Protein AF-A0A8T1DFH5-F1 (afdb_monomer)

pLDDT: mean 83.55, std 10.37, range [46.81, 95.38]

Foldseek 3Di:
DDQFLDLDDDAQWDWDFACDDDPVHGGRDIAIDHDDDALVVVVCCCVVPRVVSCVVRPPDPDDDDDDDAPPPSVVPDPDDDPHDDPCLDLCVVFVVVQLVVQLVVFDDPGPVSSVVSSVVSSVPDGSLSSLVSVVQNLQQLLQCLLVLNDNDGDRDDPPQVVCVVVVNRDSDDDRDPNSVVSND

Radius of gyration: 20.16 Å; Cα contacts (8 Å, |Δi|>4): 165; chains: 1; bounding box: 58×37×51 Å

Structure (mmCIF, N/CA/C/O backbone):
data_AF-A0A8T1DFH5-F1
#
_entry.id   AF-A0A8T1DFH5-F1
#
loop_
_atom_site.group_PDB
_atom_site.id
_atom_site.type_symbol
_atom_site.label_atom_id
_atom_site.label_alt_id
_atom_site.label_comp_id
_atom_site.label_asym_id
_atom_site.label_entity_id
_atom_site.label_seq_id
_atom_site.pdbx_PDB_ins_code
_atom_site.Cartn_x
_atom_site.Cartn_y
_atom_site.Cartn_z
_atom_site.occupancy
_atom_site.B_iso_or_equiv
_atom_site.auth_seq_id
_atom_site.auth_comp_id
_atom_site.auth_asym_id
_atom_site.auth_atom_id
_atom_site.pdbx_PDB_model_num
ATOM 1 N N . MET A 1 1 ? -0.252 -22.080 -5.347 1.00 51.19 1 MET A N 1
ATOM 2 C CA . MET A 1 1 ? -0.961 -20.783 -5.298 1.00 51.19 1 MET A CA 1
ATOM 3 C C . MET A 1 1 ? -0.120 -19.755 -6.033 1.00 51.19 1 MET A C 1
ATOM 5 O O . MET A 1 1 ? 1.082 -19.715 -5.805 1.00 51.19 1 MET A O 1
ATOM 9 N N . THR A 1 2 ? -0.723 -18.978 -6.930 1.00 75.62 2 THR A N 1
ATOM 10 C CA . THR A 1 2 ? -0.047 -17.861 -7.607 1.00 75.62 2 THR A CA 1
ATOM 11 C C . THR A 1 2 ? -0.226 -16.620 -6.740 1.00 75.62 2 THR A C 1
ATOM 13 O O . THR A 1 2 ? -1.354 -16.312 -6.371 1.00 75.62 2 THR A O 1
ATOM 16 N N . PHE A 1 3 ? 0.865 -15.945 -6.378 1.00 83.56 3 PHE A N 1
ATOM 17 C CA . PHE A 1 3 ? 0.807 -14.688 -5.628 1.00 83.56 3 PHE A CA 1
ATOM 18 C C . PHE A 1 3 ? 0.115 -13.609 -6.472 1.00 83.56 3 PHE A C 1
ATOM 20 O O . PHE A 1 3 ? 0.521 -13.360 -7.607 1.00 83.56 3 PHE A O 1
ATOM 27 N N . ASP A 1 4 ? -0.921 -12.981 -5.923 1.00 84.06 4 ASP A N 1
ATOM 28 C CA . ASP A 1 4 ? -1.771 -11.988 -6.594 1.00 84.06 4 ASP A CA 1
ATOM 29 C C . ASP A 1 4 ? -1.226 -10.552 -6.482 1.00 84.06 4 ASP A C 1
ATOM 31 O O . ASP A 1 4 ? -1.833 -9.601 -6.972 1.00 84.06 4 ASP A O 1
ATOM 35 N N . GLY A 1 5 ? -0.062 -10.377 -5.851 1.00 85.19 5 GLY A N 1
ATOM 36 C CA . GLY A 1 5 ? 0.538 -9.066 -5.629 1.00 85.19 5 GLY A CA 1
ATOM 37 C C . GLY A 1 5 ? 0.027 -8.346 -4.380 1.00 85.19 5 GLY A C 1
ATOM 38 O O . GLY A 1 5 ? 0.459 -7.219 -4.138 1.00 85.19 5 GLY A O 1
ATOM 39 N N . LYS A 1 6 ? -0.854 -8.963 -3.583 1.00 88.12 6 LYS A N 1
ATOM 40 C CA . LYS A 1 6 ? -1.435 -8.377 -2.372 1.00 88.12 6 LYS A CA 1
ATOM 41 C C . LYS A 1 6 ? -0.878 -9.072 -1.128 1.00 88.12 6 LYS A C 1
ATOM 43 O O . LYS A 1 6 ? -0.869 -10.291 -1.016 1.00 88.12 6 LYS A O 1
ATOM 48 N N . VAL A 1 7 ? -0.383 -8.283 -0.172 1.00 90.50 7 VAL A N 1
ATOM 49 C CA . VAL A 1 7 ? 0.143 -8.806 1.107 1.00 90.50 7 VAL A CA 1
ATOM 50 C C . VAL A 1 7 ? -0.916 -8.735 2.205 1.00 90.50 7 VAL A C 1
ATOM 52 O O . VAL A 1 7 ? -1.102 -9.687 2.963 1.00 90.50 7 VAL A O 1
ATOM 55 N N . GLY A 1 8 ? -1.606 -7.601 2.287 1.00 91.81 8 GLY A N 1
ATOM 56 C CA . GLY A 1 8 ? -2.684 -7.358 3.233 1.00 91.81 8 GLY A CA 1
ATOM 57 C C . GLY A 1 8 ? -3.032 -5.877 3.331 1.00 91.81 8 GLY A C 1
ATOM 58 O O . GLY A 1 8 ? -2.321 -5.023 2.797 1.00 91.81 8 GLY A O 1
ATOM 59 N N . LEU A 1 9 ? -4.130 -5.605 4.028 1.00 92.88 9 LEU A N 1
ATOM 60 C CA . LEU A 1 9 ? -4.654 -4.278 4.322 1.00 92.88 9 LEU A CA 1
ATOM 61 C C . LEU A 1 9 ? -4.983 -4.225 5.817 1.00 92.88 9 LEU A C 1
ATOM 63 O O . LEU A 1 9 ? -5.663 -5.110 6.335 1.00 92.88 9 LEU A O 1
ATOM 67 N N . TRP A 1 10 ? -4.491 -3.199 6.512 1.00 94.62 10 TRP A N 1
ATOM 68 C CA . TRP A 1 10 ? -4.707 -3.034 7.950 1.00 94.62 10 TRP A CA 1
ATOM 69 C C . TRP A 1 10 ? -5.105 -1.601 8.271 1.00 94.62 10 TRP A C 1
ATOM 71 O O . TRP A 1 10 ? -4.397 -0.656 7.926 1.00 94.62 10 TRP A O 1
ATOM 81 N N . HIS A 1 11 ? -6.240 -1.457 8.947 1.00 93.75 11 HIS A N 1
ATOM 82 C CA . HIS A 1 11 ? -6.819 -0.167 9.300 1.00 93.75 11 HIS A CA 1
ATOM 83 C C . HIS A 1 11 ? -6.160 0.401 10.554 1.00 93.75 11 HIS A C 1
ATOM 85 O O . HIS A 1 11 ? -5.934 -0.307 11.535 1.00 93.75 11 HIS A O 1
ATOM 91 N N . VAL A 1 12 ? -5.891 1.702 10.531 1.00 94.00 12 VAL A N 1
ATOM 92 C CA . VAL A 1 12 ? -5.279 2.435 11.643 1.00 94.00 12 VAL A CA 1
ATOM 93 C C . VAL A 1 12 ? -6.394 3.083 12.459 1.00 94.00 12 VAL A C 1
ATOM 95 O O . VAL A 1 12 ? -6.629 4.289 12.398 1.00 94.00 12 VAL A O 1
ATOM 98 N N . VAL A 1 13 ? -7.146 2.242 13.164 1.00 94.38 13 VAL A N 1
A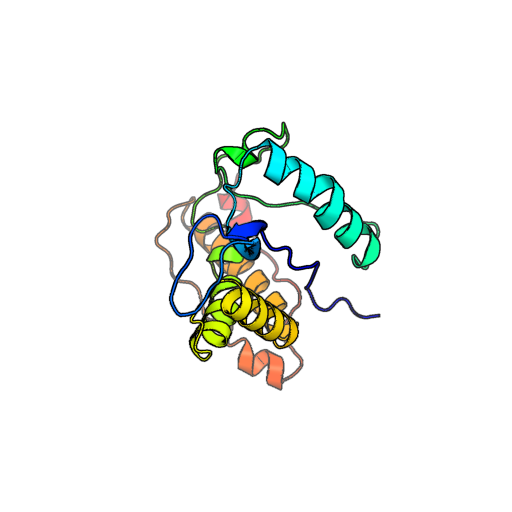TOM 99 C CA . VAL A 1 13 ? -8.347 2.640 13.903 1.00 94.38 13 VAL A CA 1
ATOM 100 C C . VAL A 1 13 ? -8.426 1.941 15.252 1.00 94.38 13 VAL A C 1
ATOM 102 O O . VAL A 1 13 ? -7.776 0.921 15.480 1.00 94.38 13 VAL A O 1
ATOM 105 N N . GLU A 1 14 ? -9.265 2.468 16.134 1.00 93.44 14 GLU A N 1
ATOM 106 C CA . GLU A 1 14 ? -9.658 1.799 17.370 1.00 93.44 14 GLU A CA 1
ATOM 107 C C . GLU A 1 14 ? -11.149 1.985 17.647 1.00 93.44 14 GLU A C 1
ATOM 109 O O . GLU A 1 14 ? -11.780 2.927 17.160 1.00 93.44 14 GLU A O 1
ATOM 114 N N . THR A 1 15 ? -11.710 1.094 18.461 1.00 93.00 15 THR A N 1
ATOM 115 C CA . THR A 1 15 ? -13.089 1.210 18.930 1.00 93.00 15 THR A CA 1
ATOM 116 C C . THR A 1 15 ? -13.127 1.961 20.262 1.00 93.00 15 THR A C 1
ATOM 118 O O . THR A 1 15 ? -12.556 1.506 21.251 1.00 93.00 15 THR A O 1
ATOM 121 N N . ARG A 1 16 ? -13.840 3.089 20.318 1.00 90.69 16 ARG A N 1
ATOM 122 C CA . ARG A 1 16 ? -14.154 3.833 21.550 1.00 90.69 16 ARG A CA 1
ATOM 123 C C . ARG A 1 16 ? -15.653 3.873 21.802 1.00 90.69 16 ARG A C 1
ATOM 125 O O . ARG A 1 16 ? -16.440 3.755 20.875 1.00 90.69 16 ARG A O 1
ATOM 132 N N . LEU A 1 17 ? -16.072 4.082 23.046 1.00 91.50 17 LEU A N 1
ATOM 133 C CA . LEU A 1 17 ? -17.486 4.294 23.365 1.00 91.50 17 LEU A CA 1
ATOM 134 C C . LEU A 1 17 ? -17.856 5.772 23.204 1.00 91.50 17 LEU A C 1
ATOM 136 O O . LEU A 1 17 ? -17.104 6.660 23.607 1.00 91.50 17 LEU A O 1
ATOM 140 N N . ALA A 1 18 ? -19.028 6.042 22.633 1.00 86.69 18 ALA A N 1
ATOM 141 C CA . ALA A 1 18 ? -19.549 7.395 22.487 1.00 86.69 18 ALA A CA 1
ATOM 142 C C . ALA A 1 18 ? -19.700 8.070 23.858 1.00 86.69 18 ALA A C 1
ATOM 144 O O . ALA A 1 18 ? -20.383 7.549 24.739 1.00 86.69 18 ALA A O 1
ATOM 145 N N . ILE A 1 19 ? -19.082 9.240 24.029 1.00 84.38 19 ILE A N 1
ATOM 146 C CA . ILE A 1 19 ? -19.073 9.970 25.308 1.00 84.38 19 ILE A CA 1
ATOM 147 C C . ILE A 1 19 ? -20.377 10.755 25.509 1.00 84.38 19 ILE A C 1
ATOM 149 O O . ILE A 1 19 ? -20.890 10.842 26.627 1.00 84.38 19 ILE A O 1
ATOM 153 N N . CYS A 1 20 ? -20.938 11.283 24.421 1.00 82.69 20 CYS A N 1
ATOM 154 C CA . CYS A 1 20 ? -22.131 12.125 24.425 1.00 82.69 20 CYS A CA 1
ATOM 155 C C . CYS A 1 20 ? -23.289 11.451 23.686 1.00 82.69 20 CYS A C 1
ATOM 157 O O . CYS A 1 20 ? -23.081 10.702 22.729 1.00 82.69 20 CYS A O 1
ATOM 159 N N . ASN A 1 21 ? -24.514 11.772 24.102 1.00 80.00 21 ASN A N 1
ATOM 160 C CA . ASN A 1 21 ? -25.713 11.427 23.349 1.00 80.00 21 ASN A CA 1
ATOM 161 C C . ASN A 1 21 ? -25.813 12.302 22.092 1.00 80.00 21 ASN A C 1
ATOM 163 O O . ASN A 1 21 ? -25.597 13.511 22.139 1.00 80.00 21 ASN A O 1
ATOM 167 N N . SER A 1 22 ? -26.216 11.702 20.981 1.00 83.38 22 SER A N 1
ATOM 168 C CA . SER A 1 22 ? -26.664 12.400 19.778 1.00 83.38 22 SER A CA 1
ATOM 169 C C . SER A 1 22 ? -27.902 11.705 19.215 1.00 83.38 22 SER A C 1
ATOM 171 O O . SER A 1 22 ? -28.153 10.541 19.529 1.00 83.38 22 SER A O 1
ATOM 173 N N . LYS A 1 23 ? -28.642 12.379 18.324 1.00 80.75 23 LYS A N 1
ATOM 174 C CA . LYS A 1 23 ? -29.859 11.824 17.695 1.00 80.75 23 LYS A CA 1
ATOM 175 C C . LYS A 1 23 ? -29.662 10.440 17.064 1.00 80.75 23 LYS A C 1
ATOM 177 O O . LYS A 1 23 ? -30.611 9.673 17.000 1.00 80.75 23 LYS A O 1
ATOM 182 N N . LYS A 1 24 ? -28.456 10.133 16.576 1.00 77.81 24 LYS A N 1
ATOM 183 C CA . LYS A 1 24 ? -28.133 8.864 15.899 1.00 77.81 24 LYS A CA 1
ATOM 184 C C . LYS A 1 24 ? -27.244 7.940 16.730 1.00 77.81 24 LYS A C 1
ATOM 186 O O . LYS A 1 24 ? -26.902 6.857 16.271 1.00 77.81 24 LYS A O 1
ATOM 191 N N . ARG A 1 25 ? -26.817 8.380 17.916 1.00 80.56 25 ARG A N 1
ATOM 192 C CA . ARG A 1 25 ? -25.816 7.672 18.710 1.00 80.56 25 ARG A CA 1
ATOM 193 C C . ARG A 1 25 ? -26.018 7.926 20.199 1.00 80.56 25 ARG A C 1
ATOM 195 O O . ARG A 1 25 ? -25.590 8.975 20.685 1.00 80.56 25 ARG A O 1
ATOM 202 N N . PRO A 1 26 ? -26.641 6.986 20.920 1.00 86.81 26 PRO A N 1
ATOM 203 C CA . PRO A 1 26 ? -26.649 6.999 22.374 1.00 86.81 26 PRO A CA 1
ATOM 204 C C . PRO A 1 26 ? -25.226 6.948 22.946 1.00 86.81 26 PRO A C 1
ATOM 206 O O . PRO A 1 26 ? -24.315 6.355 22.355 1.00 86.81 26 PRO A O 1
ATOM 209 N N . LYS A 1 27 ? -25.037 7.536 24.124 1.00 88.75 27 LYS A N 1
ATOM 210 C CA . LYS A 1 27 ? -23.827 7.392 24.933 1.00 88.75 27 LYS A CA 1
ATOM 211 C C . LYS A 1 27 ? -23.575 5.906 25.191 1.00 88.75 27 LYS A C 1
ATOM 213 O O . LYS A 1 27 ? -24.507 5.149 25.436 1.00 88.75 27 LYS A O 1
ATOM 218 N N . GLY A 1 28 ? -22.316 5.489 25.113 1.00 88.19 28 GLY A N 1
ATOM 219 C CA . GLY A 1 28 ? -21.932 4.082 25.234 1.00 88.19 28 GLY A CA 1
ATOM 220 C C . GLY A 1 28 ? -21.964 3.295 23.921 1.00 88.19 28 GLY A C 1
ATOM 221 O O . GLY A 1 28 ? -21.517 2.157 23.907 1.00 88.19 28 GLY A O 1
ATOM 222 N N . THR A 1 29 ? -22.423 3.872 22.805 1.00 89.88 29 THR A N 1
ATOM 223 C CA . THR A 1 29 ? -22.371 3.178 21.504 1.00 89.88 29 THR A CA 1
ATOM 224 C C . THR A 1 29 ? -20.917 3.017 21.035 1.00 89.88 29 THR A C 1
ATOM 226 O O . THR A 1 29 ? -20.209 4.028 21.009 1.00 89.88 29 THR A O 1
ATOM 229 N N . PRO A 1 30 ? -20.465 1.821 20.608 1.00 90.50 30 PRO A N 1
ATOM 230 C CA . PRO A 1 30 ? -19.145 1.630 20.008 1.00 90.50 30 PRO A CA 1
ATOM 231 C C . PRO A 1 30 ? -18.928 2.504 18.763 1.00 90.50 30 PRO A C 1
ATOM 233 O O . PRO A 1 30 ? -19.838 2.734 17.962 1.00 90.50 30 PRO A O 1
ATOM 236 N N . VAL A 1 31 ? -17.721 3.043 18.628 1.00 89.38 31 VAL A N 1
ATOM 237 C CA . VAL A 1 31 ? -17.301 3.976 17.582 1.00 89.38 31 VAL A CA 1
ATOM 238 C C . VAL A 1 31 ? -15.939 3.592 17.069 1.00 89.38 31 VAL A C 1
ATOM 240 O O . VAL A 1 31 ? -14.978 3.628 17.829 1.00 89.38 31 VAL A O 1
ATOM 243 N N . THR A 1 32 ? -15.832 3.343 15.774 1.00 93.31 32 THR A N 1
ATOM 244 C CA . THR A 1 32 ? -14.533 3.284 15.116 1.00 93.31 32 THR A CA 1
ATOM 245 C C . THR A 1 32 ? -14.024 4.699 14.883 1.00 93.31 32 THR A C 1
ATOM 247 O O . THR A 1 32 ? -14.690 5.515 14.241 1.00 93.31 32 THR A O 1
ATOM 250 N N . ILE A 1 33 ? -12.849 5.002 15.425 1.00 91.44 33 ILE A N 1
ATOM 251 C CA . ILE A 1 33 ? -12.166 6.275 15.202 1.00 91.44 33 ILE A CA 1
ATOM 252 C C . ILE A 1 33 ? -10.772 6.036 14.622 1.00 91.44 33 ILE A C 1
ATOM 254 O O . ILE A 1 33 ? -10.133 5.039 14.970 1.00 91.44 33 ILE A O 1
ATOM 258 N N . PRO A 1 34 ? -10.275 6.936 13.758 1.00 93.25 34 PRO A N 1
ATOM 259 C CA . PRO A 1 34 ? -8.884 6.902 13.338 1.00 93.25 34 PRO A CA 1
ATOM 260 C C . PRO A 1 34 ? -7.964 7.177 14.527 1.00 93.25 34 PRO A C 1
ATOM 262 O O . PRO A 1 34 ? -8.279 7.998 15.392 1.00 93.25 34 PRO A O 1
ATOM 265 N N . ILE A 1 35 ? -6.812 6.512 14.540 1.00 94.31 35 ILE A N 1
ATOM 266 C CA . ILE A 1 35 ? -5.727 6.813 15.478 1.00 94.31 35 ILE A CA 1
ATOM 267 C C . ILE A 1 35 ? -4.528 7.377 14.723 1.00 94.31 35 ILE A C 1
ATOM 269 O O . ILE A 1 35 ? -4.315 7.086 13.547 1.00 94.31 35 ILE A O 1
ATOM 273 N N . GLU A 1 36 ? -3.731 8.193 15.404 1.00 92.75 36 GLU A N 1
ATOM 274 C CA . GLU A 1 36 ? -2.525 8.766 14.817 1.00 92.75 36 GLU A CA 1
ATOM 275 C C . GLU A 1 36 ? -1.456 7.689 14.582 1.00 92.75 36 GLU A C 1
ATOM 277 O O . GLU A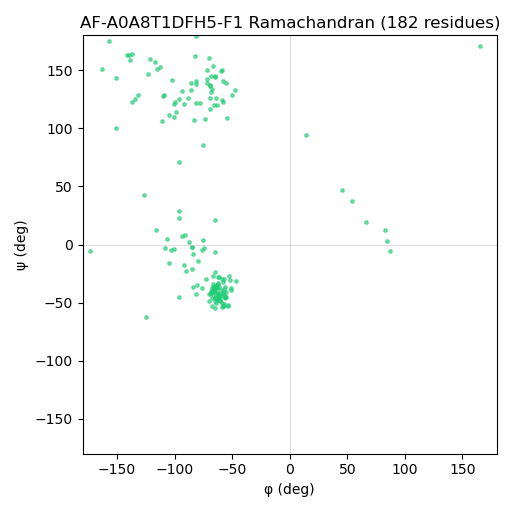 1 36 ? -1.191 6.833 15.437 1.00 92.75 36 GLU A O 1
ATOM 282 N N . MET A 1 37 ? -0.797 7.756 13.423 1.00 91.19 37 MET A N 1
ATOM 283 C CA . MET A 1 37 ? 0.333 6.890 13.108 1.00 91.19 37 MET A CA 1
ATOM 284 C C . MET A 1 37 ? 1.586 7.351 13.856 1.00 91.19 37 MET A C 1
ATOM 286 O O . MET A 1 37 ? 2.422 8.082 13.333 1.00 91.19 37 MET A O 1
ATOM 290 N N . THR A 1 38 ? 1.740 6.894 15.094 1.00 92.62 38 THR A N 1
ATOM 291 C CA . THR A 1 38 ? 2.976 7.098 15.858 1.00 92.62 38 THR A CA 1
ATOM 292 C C . THR A 1 38 ? 4.034 6.056 15.488 1.00 92.62 38 THR A C 1
ATOM 294 O O . THR A 1 38 ? 3.723 4.972 14.994 1.00 92.62 38 THR A O 1
ATOM 297 N N . LYS A 1 39 ? 5.302 6.322 15.825 1.00 88.69 39 LYS A N 1
ATOM 298 C CA . LYS A 1 39 ? 6.403 5.344 15.712 1.00 88.69 39 LYS A CA 1
ATOM 299 C C . LYS A 1 39 ? 6.078 3.999 16.386 1.00 88.69 39 LYS A C 1
ATOM 301 O O . LYS A 1 39 ? 6.455 2.945 15.877 1.00 88.69 39 LYS A O 1
ATOM 306 N N . TYR A 1 40 ? 5.383 4.022 17.526 1.00 91.69 40 TYR A N 1
ATOM 307 C CA . TYR A 1 40 ? 4.989 2.807 18.245 1.00 91.69 40 TYR A CA 1
ATOM 308 C C . TYR A 1 40 ? 3.917 2.019 17.486 1.00 91.69 40 TYR A C 1
ATOM 310 O O . TYR A 1 40 ? 4.077 0.816 17.277 1.00 91.69 40 TYR A O 1
ATOM 318 N N . VAL A 1 41 ? 2.854 2.700 17.038 1.00 92.75 41 VAL A N 1
ATOM 319 C CA . VAL A 1 41 ? 1.781 2.082 16.241 1.00 92.75 41 VAL A CA 1
ATOM 320 C C . VAL A 1 41 ? 2.365 1.489 14.963 1.00 92.75 41 VAL A C 1
ATOM 322 O O . VAL A 1 41 ? 2.105 0.327 14.660 1.00 92.75 41 VAL A O 1
ATOM 325 N N . TYR A 1 42 ? 3.244 2.231 14.291 1.00 92.00 42 TYR A N 1
ATOM 326 C CA . TYR A 1 42 ? 3.922 1.784 13.085 1.00 92.00 42 TYR A CA 1
ATOM 327 C C . TYR A 1 42 ? 4.743 0.509 13.301 1.00 92.00 42 TYR A C 1
ATOM 329 O O . TYR A 1 42 ? 4.527 -0.504 12.631 1.00 92.00 42 TYR A O 1
ATOM 337 N N . LYS A 1 43 ? 5.645 0.519 14.295 1.00 91.06 43 LYS A N 1
ATOM 338 C CA . LYS A 1 43 ? 6.470 -0.648 14.637 1.00 91.06 43 LYS A CA 1
ATOM 339 C C . LYS A 1 43 ? 5.603 -1.859 14.979 1.00 91.06 43 LYS A C 1
ATOM 341 O O . LYS A 1 43 ? 5.912 -2.964 14.542 1.00 91.06 43 LYS A O 1
ATOM 346 N N . ARG A 1 44 ? 4.517 -1.652 15.728 1.00 93.56 44 ARG A N 1
ATOM 347 C CA . ARG A 1 44 ? 3.560 -2.704 16.086 1.00 93.56 44 ARG A CA 1
ATOM 348 C C . ARG A 1 44 ? 2.882 -3.298 14.851 1.00 93.56 44 ARG A C 1
ATOM 350 O O . ARG A 1 44 ? 2.819 -4.516 14.734 1.00 93.56 44 ARG A O 1
ATOM 357 N N . MET A 1 45 ? 2.425 -2.470 13.914 1.00 93.44 45 MET A N 1
ATOM 358 C CA . MET A 1 45 ? 1.815 -2.957 12.673 1.00 93.44 45 MET A CA 1
ATOM 359 C C . MET A 1 45 ? 2.805 -3.759 11.823 1.00 93.44 45 MET A C 1
ATOM 361 O O . MET A 1 45 ? 2.450 -4.817 11.303 1.00 93.44 45 MET A O 1
ATOM 365 N N . LEU A 1 46 ? 4.063 -3.319 11.726 1.00 92.38 46 LEU A N 1
ATOM 366 C CA . LEU A 1 46 ? 5.086 -4.075 11.004 1.00 92.38 46 LEU A CA 1
ATOM 367 C C . LEU A 1 46 ? 5.312 -5.464 11.612 1.00 92.38 46 LEU A C 1
ATOM 369 O O . LEU A 1 46 ? 5.321 -6.460 10.887 1.00 92.38 46 LEU A O 1
ATOM 373 N N . THR A 1 47 ? 5.478 -5.540 12.933 1.00 93.62 47 THR A N 1
ATOM 374 C CA . THR A 1 47 ? 5.828 -6.792 13.616 1.00 93.62 47 THR A CA 1
ATOM 375 C C . THR A 1 47 ? 4.651 -7.750 13.750 1.00 93.62 47 THR A C 1
ATOM 377 O O . THR A 1 47 ? 4.842 -8.956 13.607 1.00 93.62 47 THR A O 1
ATOM 380 N N . GLN A 1 48 ? 3.444 -7.241 14.001 1.00 95.38 48 GLN A N 1
ATOM 381 C CA . GLN A 1 48 ? 2.263 -8.070 14.262 1.00 95.38 48 GLN A CA 1
ATOM 382 C C . GLN A 1 48 ? 1.479 -8.423 12.998 1.00 95.38 48 GLN A C 1
ATOM 384 O O . GLN A 1 48 ? 0.756 -9.419 12.988 1.00 95.38 48 GLN A O 1
ATOM 389 N N . HIS A 1 49 ? 1.609 -7.632 11.932 1.00 94.94 49 HIS A N 1
ATOM 390 C CA . HIS A 1 49 ? 0.783 -7.789 10.741 1.00 94.94 49 HIS A CA 1
ATOM 391 C C . HIS A 1 49 ? 1.607 -7.956 9.467 1.00 94.94 49 HIS A C 1
ATOM 393 O O . HIS A 1 49 ? 1.555 -9.021 8.849 1.00 94.94 49 HIS A O 1
ATOM 399 N N . VAL A 1 50 ? 2.405 -6.949 9.099 1.00 92.62 50 VAL A N 1
ATOM 400 C CA . VAL A 1 50 ? 3.064 -6.901 7.783 1.00 92.62 50 VAL A CA 1
ATOM 401 C C . VAL A 1 50 ? 4.078 -8.033 7.616 1.00 92.62 50 VAL A C 1
ATOM 403 O O . VAL A 1 50 ? 3.971 -8.818 6.677 1.00 92.62 50 VAL A O 1
ATOM 406 N N . ILE A 1 51 ? 5.042 -8.165 8.532 1.00 92.50 51 ILE A N 1
ATOM 407 C CA . ILE A 1 51 ? 6.098 -9.186 8.435 1.00 92.50 51 ILE A CA 1
ATOM 408 C C . ILE A 1 51 ? 5.514 -10.611 8.481 1.00 92.50 51 ILE A C 1
ATOM 410 O O . ILE A 1 51 ? 5.883 -11.422 7.625 1.00 92.50 51 ILE A O 1
ATOM 414 N N . PRO A 1 52 ? 4.598 -10.953 9.412 1.00 95.06 52 PRO A N 1
ATOM 415 C CA . PRO A 1 52 ? 3.933 -12.255 9.396 1.00 95.06 52 PRO A CA 1
ATOM 416 C C . PRO A 1 52 ? 3.167 -12.535 8.099 1.00 95.06 52 PRO A C 1
ATOM 418 O O . PRO A 1 52 ? 3.234 -13.648 7.581 1.00 95.06 52 PRO A O 1
ATOM 421 N N . ALA A 1 53 ? 2.466 -11.539 7.549 1.00 94.50 53 ALA A N 1
ATOM 422 C CA . ALA A 1 53 ? 1.732 -11.701 6.299 1.00 94.50 53 ALA A CA 1
ATOM 423 C C . ALA A 1 53 ? 2.671 -11.961 5.118 1.00 94.50 53 ALA A C 1
ATOM 425 O O . ALA A 1 53 ? 2.433 -12.914 4.382 1.00 94.50 53 ALA A O 1
ATOM 426 N N . ILE A 1 54 ? 3.772 -11.205 4.994 1.00 92.12 54 ILE A N 1
ATOM 427 C CA . ILE A 1 54 ? 4.815 -11.454 3.983 1.00 92.12 54 ILE A CA 1
ATOM 428 C C . ILE A 1 54 ? 5.300 -12.900 4.086 1.00 92.12 54 ILE A C 1
ATOM 430 O O . ILE A 1 54 ? 5.251 -13.625 3.102 1.00 92.12 54 ILE A O 1
ATOM 434 N N . LYS A 1 55 ? 5.691 -13.361 5.280 1.00 90.88 55 LYS A N 1
ATOM 435 C CA . LYS A 1 55 ? 6.166 -14.744 5.475 1.00 90.88 55 LYS A CA 1
ATOM 436 C C . LYS A 1 55 ? 5.146 -15.805 5.051 1.00 90.88 55 LYS A C 1
ATOM 438 O O . LYS A 1 55 ? 5.546 -16.897 4.664 1.00 90.88 55 LYS A O 1
ATOM 443 N N . ARG A 1 56 ? 3.850 -15.499 5.145 1.00 91.25 56 ARG A N 1
ATOM 444 C CA . ARG A 1 56 ? 2.761 -16.414 4.788 1.00 91.25 56 ARG A CA 1
ATOM 445 C C . ARG A 1 56 ? 2.483 -16.457 3.287 1.00 91.25 56 ARG A C 1
ATOM 447 O O . ARG A 1 56 ? 2.216 -17.534 2.769 1.00 91.25 56 ARG A O 1
ATOM 454 N N . VAL A 1 57 ? 2.474 -15.305 2.614 1.00 89.62 57 VAL A N 1
ATOM 455 C CA . VAL A 1 57 ? 1.990 -15.201 1.221 1.00 89.62 57 VAL A CA 1
ATOM 456 C C . VAL A 1 57 ? 3.105 -15.069 0.189 1.00 89.62 57 VAL A C 1
ATOM 458 O O . VAL A 1 57 ? 2.857 -15.249 -1.002 1.00 89.62 57 VAL A O 1
ATOM 461 N N . TRP A 1 58 ? 4.324 -14.734 0.617 1.00 89.56 58 TRP A N 1
ATOM 462 C CA . TRP A 1 58 ? 5.430 -14.508 -0.301 1.00 89.56 58 TRP A CA 1
ATOM 463 C C . TRP A 1 58 ? 5.864 -15.828 -0.960 1.00 89.56 58 TRP A C 1
ATOM 465 O O . TRP A 1 58 ? 6.148 -16.799 -0.258 1.00 89.56 58 TRP A O 1
ATOM 475 N N . PRO A 1 59 ? 5.918 -15.896 -2.302 1.00 85.94 59 PRO A N 1
ATOM 476 C CA . PRO A 1 59 ? 6.065 -17.165 -3.014 1.00 85.94 59 PRO A CA 1
ATOM 477 C C . PRO A 1 59 ? 7.503 -17.705 -3.065 1.00 85.94 59 PRO A C 1
ATOM 479 O O . PRO A 1 59 ? 7.699 -18.859 -3.439 1.00 85.94 59 PRO A O 1
ATOM 482 N N . ASP A 1 60 ? 8.511 -16.890 -2.742 1.00 82.69 60 ASP A N 1
ATOM 483 C CA . ASP A 1 60 ? 9.933 -17.233 -2.885 1.00 82.69 60 ASP A CA 1
ATOM 484 C C . ASP A 1 60 ? 10.655 -17.151 -1.525 1.00 82.69 60 ASP A C 1
ATOM 486 O O . ASP A 1 60 ? 10.198 -16.484 -0.607 1.00 82.69 60 ASP A O 1
ATOM 490 N N . LYS A 1 61 ? 11.811 -17.799 -1.373 1.00 77.75 61 LYS A N 1
ATOM 491 C CA . LYS A 1 61 ? 12.653 -17.697 -0.161 1.00 77.75 61 LYS A CA 1
ATOM 492 C C . LYS A 1 61 ? 13.733 -16.615 -0.273 1.00 77.75 61 LYS A C 1
ATOM 494 O O . LYS A 1 61 ? 14.617 -16.526 0.574 1.00 77.75 61 LYS A O 1
ATOM 499 N N . LYS A 1 62 ? 13.689 -15.816 -1.340 1.00 80.94 62 LYS A N 1
ATOM 500 C CA . LYS A 1 62 ? 14.636 -14.725 -1.586 1.00 80.94 62 LYS A CA 1
ATOM 501 C C . LYS A 1 62 ? 14.440 -13.564 -0.617 1.00 80.94 62 LYS A C 1
ATOM 503 O O . LYS A 1 62 ? 13.374 -13.388 -0.029 1.00 80.94 62 LYS A O 1
ATOM 508 N N . LEU A 1 63 ? 15.488 -12.749 -0.515 1.00 84.75 63 LEU A N 1
ATOM 509 C CA . LEU A 1 63 ? 15.494 -11.496 0.229 1.00 84.75 63 LEU A CA 1
ATOM 510 C C . LEU A 1 63 ? 14.291 -10.621 -0.153 1.00 84.75 63 LEU A C 1
ATOM 512 O O . LEU A 1 63 ? 14.064 -10.345 -1.332 1.00 84.75 63 LEU A O 1
ATOM 516 N N . VAL A 1 64 ? 13.554 -10.162 0.859 1.00 86.19 64 VAL A N 1
ATOM 517 C CA . VAL A 1 64 ? 12.468 -9.190 0.710 1.00 86.19 64 VAL A CA 1
ATOM 518 C C . VAL A 1 64 ? 12.990 -7.821 1.117 1.00 86.19 64 VAL A C 1
ATOM 520 O O . VAL A 1 64 ? 13.418 -7.629 2.253 1.00 86.19 64 VAL A O 1
ATOM 523 N N . LEU A 1 65 ? 12.935 -6.871 0.186 1.00 85.81 65 LEU A N 1
ATOM 524 C CA . LEU A 1 65 ? 13.233 -5.468 0.450 1.00 85.81 65 LEU A CA 1
ATOM 525 C C . LEU A 1 65 ? 11.923 -4.726 0.709 1.00 85.81 65 LEU A C 1
ATOM 527 O O . LEU A 1 65 ? 11.011 -4.766 -0.116 1.00 85.81 65 LEU A O 1
ATOM 531 N N . ILE A 1 66 ? 11.834 -4.053 1.855 1.00 83.56 66 ILE A N 1
ATOM 532 C CA . ILE A 1 66 ? 10.683 -3.225 2.214 1.00 83.56 66 ILE A CA 1
ATOM 533 C C . ILE A 1 66 ? 11.044 -1.774 1.903 1.00 83.56 66 ILE A C 1
ATOM 535 O O . ILE A 1 66 ? 11.938 -1.206 2.524 1.00 83.56 66 ILE A O 1
ATOM 539 N N . GLN A 1 67 ? 10.354 -1.188 0.928 1.00 82.75 67 GLN A N 1
ATOM 540 C CA . GLN A 1 67 ? 10.491 0.224 0.587 1.00 82.75 67 GLN A CA 1
ATOM 541 C C . GLN A 1 67 ? 9.438 1.044 1.339 1.00 82.75 67 GLN A C 1
ATOM 543 O O . GLN A 1 67 ? 8.261 0.686 1.338 1.00 82.75 67 GLN A O 1
ATOM 548 N N . GLN A 1 68 ? 9.867 2.142 1.959 1.00 82.19 68 GLN A N 1
ATOM 549 C CA . GLN A 1 68 ? 9.028 3.090 2.700 1.00 82.19 68 GLN A CA 1
ATOM 550 C C . GLN A 1 68 ? 9.514 4.521 2.433 1.00 82.19 68 GLN A C 1
ATOM 552 O O . GLN A 1 68 ? 10.634 4.718 1.951 1.00 82.19 68 GLN A O 1
ATOM 557 N N . ASP A 1 69 ? 8.677 5.511 2.738 1.00 79.25 69 ASP A N 1
ATOM 558 C CA . ASP A 1 69 ? 9.066 6.920 2.695 1.00 79.25 69 ASP A CA 1
ATOM 559 C C . ASP A 1 69 ? 9.821 7.358 3.958 1.00 79.25 69 ASP A C 1
ATOM 561 O O . ASP A 1 69 ? 10.032 6.589 4.896 1.00 79.25 69 ASP A O 1
ATOM 565 N N . ASN A 1 70 ? 10.222 8.630 3.985 1.00 78.50 70 ASN A N 1
ATOM 566 C CA . ASN A 1 70 ? 10.950 9.213 5.107 1.00 78.50 70 ASN A CA 1
ATOM 567 C C . ASN A 1 70 ? 10.042 9.962 6.105 1.00 78.50 70 ASN A C 1
ATOM 569 O O . ASN A 1 70 ? 10.490 10.937 6.731 1.00 78.50 70 ASN A O 1
ATOM 573 N N . ALA A 1 71 ? 8.770 9.565 6.241 1.00 81.25 71 ALA A N 1
ATOM 574 C CA . ALA A 1 71 ? 7.870 10.141 7.235 1.00 81.25 71 ALA A CA 1
ATOM 575 C C . ALA A 1 71 ? 8.420 9.931 8.663 1.00 81.25 71 ALA A C 1
ATOM 577 O O . ALA A 1 71 ? 9.104 8.934 8.924 1.00 81.25 71 ALA A O 1
ATOM 578 N N . PRO A 1 72 ? 8.142 10.838 9.623 1.00 84.00 72 PRO A N 1
ATOM 579 C CA . PRO A 1 72 ? 8.711 10.760 10.971 1.00 84.00 72 PRO A CA 1
ATOM 580 C C . PRO A 1 72 ? 8.559 9.394 11.675 1.00 84.00 72 PRO A C 1
ATOM 582 O O . PRO A 1 72 ? 9.535 8.944 12.279 1.00 84.00 72 PRO A O 1
ATOM 585 N N . PRO A 1 73 ? 7.424 8.672 11.563 1.00 84.31 73 PRO A N 1
ATOM 586 C CA . PRO A 1 73 ? 7.284 7.336 12.152 1.00 84.31 73 PRO A CA 1
ATOM 587 C C . PRO A 1 73 ? 8.219 6.268 11.551 1.00 84.31 73 PRO A C 1
ATOM 589 O O . PRO A 1 73 ? 8.529 5.292 12.235 1.00 84.31 73 PRO A O 1
ATOM 592 N N . HIS A 1 74 ? 8.686 6.450 10.309 1.00 78.38 74 HIS A N 1
ATOM 593 C CA . HIS A 1 74 ? 9.500 5.484 9.554 1.00 78.38 74 HIS A CA 1
ATOM 594 C C . HIS A 1 74 ? 11.014 5.692 9.744 1.00 78.38 74 HIS A C 1
ATOM 596 O O . HIS A 1 74 ? 11.809 4.779 9.524 1.00 78.38 74 HIS A O 1
ATOM 602 N N . ARG A 1 75 ? 11.436 6.873 10.223 1.00 70.19 75 ARG A N 1
ATOM 603 C CA . ARG A 1 75 ? 12.851 7.239 10.480 1.00 70.19 75 ARG A CA 1
ATOM 604 C C . ARG A 1 75 ? 13.546 6.429 11.570 1.00 70.19 75 ARG A C 1
ATOM 606 O O . ARG A 1 75 ? 14.729 6.597 11.824 1.00 70.19 75 ARG A O 1
ATOM 613 N N . ALA A 1 76 ? 12.794 5.590 12.261 1.00 57.53 76 ALA A N 1
ATOM 614 C CA . ALA A 1 76 ? 13.244 4.847 13.421 1.00 57.53 76 ALA A CA 1
ATOM 615 C C . ALA A 1 76 ? 13.983 3.539 13.116 1.00 57.53 76 ALA A C 1
ATOM 617 O O . ALA A 1 76 ? 14.441 2.894 14.058 1.00 57.53 76 ALA A O 1
ATOM 618 N N . SER A 1 77 ? 14.007 3.106 11.858 1.00 55.06 77 SER A N 1
ATOM 619 C CA . SER A 1 77 ? 14.651 1.868 11.425 1.00 55.06 77 SER A CA 1
ATOM 620 C C . SER A 1 77 ? 16.019 2.178 10.819 1.00 55.06 77 SER A C 1
ATOM 622 O O . SER A 1 77 ? 16.084 2.897 9.827 1.00 55.06 77 SER A O 1
ATOM 624 N N . ASP A 1 78 ? 17.084 1.583 11.367 1.00 47.69 78 ASP A N 1
ATOM 625 C CA . ASP A 1 78 ? 18.501 1.718 10.960 1.00 47.69 78 ASP A CA 1
ATOM 626 C C . ASP A 1 78 ? 18.821 1.179 9.541 1.00 47.69 78 ASP A C 1
ATOM 628 O O . ASP A 1 78 ? 19.952 0.826 9.214 1.00 47.69 78 ASP A O 1
ATOM 632 N N . HIS A 1 79 ? 17.815 1.061 8.676 1.00 50.16 79 HIS A N 1
ATOM 633 C CA . HIS A 1 79 ? 17.889 0.456 7.346 1.00 50.16 79 HIS A CA 1
ATOM 634 C C . HIS A 1 79 ? 17.364 1.414 6.272 1.00 50.16 79 HIS A C 1
ATOM 636 O O . HIS A 1 79 ? 16.599 1.015 5.395 1.00 50.16 79 HIS A O 1
ATOM 642 N N . GLN A 1 80 ? 17.724 2.696 6.355 1.00 51.28 80 GLN A N 1
ATOM 643 C CA . GLN A 1 80 ? 17.290 3.672 5.359 1.00 51.28 80 GLN A CA 1
ATOM 644 C C . GLN A 1 80 ? 18.164 3.623 4.098 1.00 51.28 80 GLN A C 1
ATOM 646 O O . GLN A 1 80 ? 19.364 3.892 4.182 1.00 51.28 80 GLN A O 1
ATOM 651 N N . PRO A 1 81 ? 17.590 3.376 2.906 1.00 48.84 81 PRO A N 1
ATOM 652 C CA . PRO A 1 81 ? 18.181 3.889 1.679 1.00 48.84 81 PRO A CA 1
ATOM 653 C C . PRO A 1 81 ? 18.120 5.427 1.692 1.00 48.84 81 PRO A C 1
ATOM 655 O O . PRO A 1 81 ? 17.180 6.020 2.226 1.00 48.84 81 PRO A O 1
ATOM 658 N N . ALA A 1 82 ? 19.141 6.070 1.122 1.00 46.81 82 ALA A N 1
ATOM 659 C CA . ALA A 1 82 ? 19.266 7.523 1.037 1.00 46.81 82 ALA A CA 1
ATOM 660 C C . ALA A 1 82 ? 17.966 8.189 0.542 1.00 46.81 82 ALA A C 1
ATOM 662 O O . ALA A 1 82 ? 17.374 7.723 -0.428 1.00 46.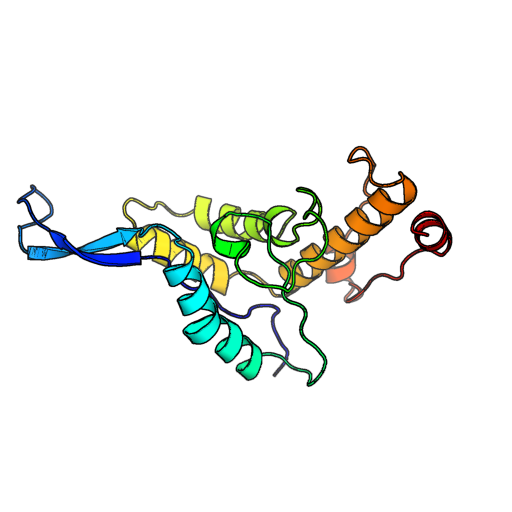81 82 ALA A O 1
ATOM 663 N N . ALA A 1 83 ? 17.547 9.256 1.237 1.00 50.41 83 ALA A N 1
ATOM 664 C CA . ALA A 1 83 ? 16.446 10.176 0.923 1.00 50.41 83 ALA A CA 1
ATOM 665 C C . ALA A 1 83 ? 15.476 9.692 -0.177 1.00 50.41 83 ALA A C 1
ATOM 667 O O . ALA A 1 83 ? 15.700 9.929 -1.366 1.00 50.41 83 ALA A O 1
ATOM 668 N N . ALA A 1 84 ? 14.373 9.047 0.219 1.00 56.25 84 ALA A N 1
ATOM 669 C CA . ALA A 1 84 ? 13.323 8.635 -0.710 1.00 56.25 84 ALA A CA 1
ATOM 670 C C . ALA A 1 84 ? 12.824 9.846 -1.524 1.00 56.25 84 ALA A C 1
ATOM 672 O O . ALA A 1 84 ? 12.172 10.745 -0.989 1.00 56.25 84 ALA A O 1
ATOM 673 N N . LYS A 1 85 ? 13.154 9.892 -2.822 1.00 62.38 85 LYS A N 1
ATOM 674 C CA . LYS A 1 85 ? 12.645 10.927 -3.728 1.00 62.38 85 LYS A CA 1
ATOM 675 C C . LYS A 1 85 ? 11.130 10.729 -3.909 1.00 62.38 85 LYS A C 1
ATOM 677 O O . LYS A 1 85 ? 10.725 9.599 -4.195 1.00 62.38 85 LYS A O 1
ATOM 682 N N . PRO A 1 86 ? 10.301 11.790 -3.828 1.00 58.09 86 PRO A N 1
ATOM 683 C CA . PRO A 1 86 ? 8.837 11.691 -3.909 1.00 58.09 86 PRO A CA 1
ATOM 684 C C . PRO A 1 86 ? 8.295 10.928 -5.133 1.00 58.09 86 PRO A C 1
ATOM 686 O O . PRO A 1 86 ? 7.241 10.313 -5.049 1.00 58.09 86 PRO A O 1
ATOM 689 N N . GLY A 1 87 ? 9.028 10.896 -6.254 1.00 59.91 87 GLY A N 1
ATOM 690 C CA . GLY A 1 87 ? 8.627 10.191 -7.481 1.00 59.91 87 GLY A CA 1
ATOM 691 C C . GLY A 1 87 ? 8.964 8.696 -7.547 1.00 59.91 87 GLY A C 1
ATOM 692 O O . GLY A 1 87 ? 8.640 8.055 -8.540 1.00 59.91 87 GLY A O 1
ATOM 693 N N . LEU A 1 88 ? 9.627 8.124 -6.536 1.00 68.56 88 LEU A N 1
ATOM 694 C CA . LEU A 1 88 ? 10.080 6.722 -6.557 1.00 68.56 88 LEU A CA 1
ATOM 695 C C . LEU A 1 88 ? 9.255 5.799 -5.658 1.00 68.56 88 LEU A C 1
ATOM 697 O O . LEU A 1 88 ? 9.566 4.615 -5.530 1.00 68.56 88 LEU A O 1
ATOM 701 N N . GLN A 1 89 ? 8.194 6.318 -5.044 1.00 77.75 89 GLN A N 1
ATOM 702 C CA . GLN A 1 89 ? 7.276 5.525 -4.242 1.00 77.75 89 GLN A CA 1
ATOM 703 C C . GLN A 1 89 ? 6.240 4.851 -5.135 1.00 77.75 89 GLN A C 1
ATOM 705 O O . GLN A 1 89 ? 5.330 5.494 -5.648 1.00 77.75 89 GLN A O 1
ATOM 710 N N . VAL A 1 90 ? 6.363 3.535 -5.319 1.00 74.81 90 VAL A N 1
ATOM 711 C CA . VAL A 1 90 ? 5.445 2.757 -6.173 1.00 74.81 90 VAL A CA 1
ATOM 712 C C . VAL A 1 90 ? 3.984 2.848 -5.727 1.00 74.81 90 VAL A C 1
ATOM 714 O O . VAL A 1 90 ? 3.083 2.758 -6.563 1.00 74.81 90 VAL A O 1
ATOM 717 N N . LEU A 1 91 ? 3.761 3.038 -4.422 1.00 77.56 91 LEU A N 1
ATOM 718 C CA . LEU A 1 91 ? 2.427 3.139 -3.849 1.00 77.56 91 LEU A CA 1
ATOM 719 C C . LEU A 1 91 ? 1.723 4.418 -4.317 1.00 77.56 91 LEU A C 1
ATOM 721 O O . LEU A 1 91 ? 0.663 4.324 -4.938 1.00 77.56 91 LEU A O 1
ATOM 725 N N . ASP A 1 92 ? 2.365 5.574 -4.141 1.00 77.19 92 ASP A N 1
ATOM 726 C CA . ASP A 1 92 ? 1.834 6.874 -4.571 1.00 77.19 92 ASP A CA 1
ATOM 727 C C . ASP A 1 92 ? 1.788 7.006 -6.096 1.00 77.19 92 ASP A C 1
ATOM 729 O O . ASP A 1 92 ? 0.811 7.483 -6.667 1.00 77.19 92 ASP A O 1
ATOM 733 N N . LEU A 1 93 ? 2.835 6.534 -6.777 1.00 76.19 93 LEU A N 1
ATOM 734 C CA . LEU A 1 93 ? 2.993 6.683 -8.223 1.00 76.19 93 LEU A CA 1
ATOM 735 C C . LEU A 1 93 ? 1.885 5.983 -9.023 1.00 76.19 93 LEU A C 1
ATOM 737 O O . LEU A 1 93 ? 1.592 6.375 -10.154 1.00 76.19 93 LEU A O 1
ATOM 741 N N . GLY A 1 94 ? 1.283 4.922 -8.487 1.00 78.00 94 GLY A N 1
ATOM 742 C CA . GLY A 1 94 ? 0.227 4.260 -9.241 1.00 78.00 94 GLY A CA 1
ATOM 743 C C . GLY A 1 94 ? -0.549 3.153 -8.564 1.00 78.00 94 GLY A C 1
ATOM 744 O O . GLY A 1 94 ? -1.478 2.666 -9.199 1.00 78.00 94 GLY A O 1
ATOM 745 N N . TRP A 1 95 ? -0.207 2.718 -7.351 1.00 83.38 95 TRP A N 1
ATOM 746 C CA . TRP A 1 95 ? -0.985 1.672 -6.679 1.00 83.38 95 TRP A CA 1
ATOM 747 C C . TRP A 1 95 ? -2.204 2.245 -5.943 1.00 83.38 95 TRP A C 1
ATOM 749 O O . TRP A 1 95 ? -3.272 1.642 -5.984 1.00 83.38 95 TRP A O 1
ATOM 759 N N . PHE A 1 96 ? -2.099 3.435 -5.339 1.00 84.69 96 PHE A N 1
ATOM 760 C CA . PHE A 1 96 ? -3.243 4.074 -4.676 1.00 84.69 96 PHE A CA 1
ATOM 761 C C . PHE A 1 96 ? -4.284 4.635 -5.649 1.00 84.69 96 PHE A C 1
ATOM 763 O O . PHE A 1 96 ? -5.467 4.605 -5.332 1.00 84.69 96 PHE A O 1
ATOM 770 N N . ASN A 1 97 ? -3.889 5.064 -6.850 1.00 84.69 97 ASN A N 1
ATOM 771 C CA . ASN A 1 97 ? -4.813 5.596 -7.862 1.00 84.69 97 ASN A CA 1
ATOM 772 C C . ASN A 1 97 ? -5.998 4.657 -8.191 1.00 84.69 97 ASN A C 1
ATOM 774 O O . ASN A 1 97 ? -7.144 5.104 -8.112 1.00 84.69 97 ASN A O 1
ATOM 778 N N . PRO A 1 98 ? -5.791 3.369 -8.541 1.00 84.50 98 PRO A N 1
ATOM 779 C CA . PRO A 1 98 ? -6.897 2.446 -8.797 1.00 84.50 98 PRO A CA 1
ATOM 780 C C . PRO A 1 98 ? -7.729 2.171 -7.538 1.00 84.50 98 PRO A C 1
ATOM 782 O O . PRO A 1 98 ? -8.953 2.128 -7.626 1.00 84.50 98 PRO A O 1
ATOM 785 N N . LEU A 1 99 ? -7.095 2.058 -6.366 1.00 85.88 99 LEU A N 1
ATOM 786 C CA . LEU A 1 99 ? -7.803 1.853 -5.100 1.00 85.88 99 LEU A CA 1
ATOM 787 C C . LEU A 1 99 ? -8.722 3.040 -4.772 1.00 85.88 99 LEU A C 1
ATOM 789 O O . LEU A 1 99 ? -9.887 2.849 -4.427 1.00 85.88 99 LEU A O 1
ATOM 793 N N . GLN A 1 100 ? -8.217 4.263 -4.934 1.00 85.12 100 GLN A N 1
ATOM 794 C CA . GLN A 1 100 ? -8.973 5.494 -4.733 1.00 85.12 100 GLN A CA 1
ATOM 795 C C . GLN A 1 100 ? -10.088 5.634 -5.770 1.00 85.12 100 GLN A C 1
ATOM 797 O O . GLN A 1 100 ? -11.195 6.014 -5.412 1.00 85.12 100 GLN A O 1
ATOM 802 N N . SER A 1 101 ? -9.843 5.278 -7.033 1.00 86.31 101 SER A N 1
ATOM 803 C CA . SER A 1 101 ? -10.876 5.294 -8.076 1.00 86.31 101 SER A CA 1
ATOM 804 C C . SER A 1 101 ? -12.036 4.343 -7.755 1.00 86.31 101 SER A C 1
ATOM 806 O O . SER A 1 101 ? -13.195 4.733 -7.889 1.00 86.31 101 SER A O 1
ATOM 808 N N . LEU A 1 102 ? -11.743 3.131 -7.272 1.00 84.00 102 LEU A N 1
ATOM 809 C CA . LEU A 1 102 ? -12.759 2.164 -6.840 1.00 84.00 102 LEU A CA 1
ATOM 810 C C . LEU A 1 102 ? -13.498 2.626 -5.576 1.00 84.00 102 LEU A C 1
ATOM 812 O O . LEU A 1 102 ? -14.716 2.469 -5.472 1.00 84.00 102 LEU A O 1
ATOM 816 N N . GLN A 1 103 ? -12.777 3.214 -4.619 1.00 84.25 103 GLN A N 1
ATOM 817 C CA . GLN A 1 103 ? -13.365 3.757 -3.396 1.00 84.25 103 GLN A CA 1
ATOM 818 C C . GLN A 1 103 ? -14.248 4.985 -3.670 1.00 84.25 103 GLN A C 1
ATOM 820 O O . GLN A 1 103 ? -15.303 5.102 -3.050 1.00 84.25 103 GLN A O 1
ATOM 825 N N . TYR A 1 104 ? -13.876 5.861 -4.609 1.00 81.81 104 TYR A N 1
ATOM 826 C CA . TYR A 1 104 ? -14.592 7.108 -4.914 1.00 81.81 104 TYR A CA 1
ATOM 827 C C . TYR A 1 104 ? -16.032 6.876 -5.392 1.00 81.81 104 TYR A C 1
ATOM 829 O O . TYR A 1 104 ? -16.917 7.691 -5.143 1.00 81.81 104 TYR A O 1
ATOM 837 N N . ASN A 1 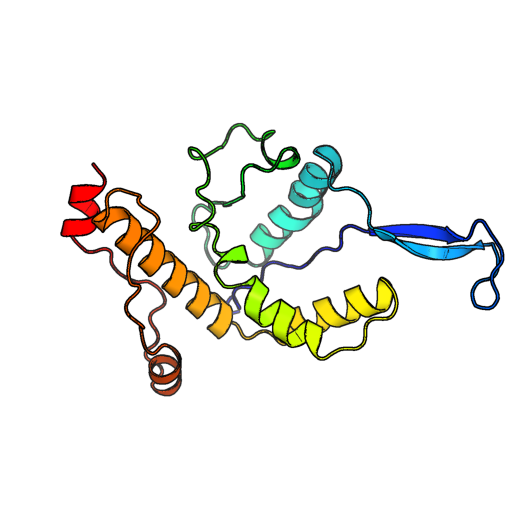105 ? -16.297 5.728 -6.018 1.00 77.69 105 ASN A N 1
ATOM 838 C CA . ASN A 1 105 ? -17.638 5.351 -6.465 1.00 77.69 105 ASN A CA 1
ATOM 839 C C . ASN A 1 105 ? -18.570 4.914 -5.316 1.00 77.69 105 ASN A C 1
ATOM 841 O O . ASN A 1 105 ? -19.743 4.622 -5.553 1.00 77.69 105 ASN A O 1
ATOM 845 N N . LYS A 1 106 ? -18.080 4.855 -4.069 1.00 79.81 106 LYS A N 1
ATOM 846 C CA . LYS A 1 106 ? -18.833 4.395 -2.895 1.00 79.81 106 LYS A CA 1
ATOM 847 C C . LYS A 1 106 ? -19.125 5.571 -1.962 1.00 79.81 106 LYS A C 1
ATOM 849 O O . LYS A 1 106 ? -18.225 6.291 -1.542 1.00 79.81 106 LYS A O 1
ATOM 854 N N . GLN A 1 107 ? -20.392 5.758 -1.586 1.00 75.75 107 GLN A N 1
ATOM 855 C CA . GLN A 1 107 ? -20.760 6.779 -0.599 1.00 75.75 107 GLN A CA 1
ATOM 856 C C . GLN A 1 107 ? -20.340 6.345 0.809 1.00 75.75 107 GLN A C 1
ATOM 858 O O . GLN A 1 107 ? -20.977 5.490 1.423 1.00 75.75 107 GLN A O 1
ATOM 863 N N . THR A 1 108 ? -19.308 6.983 1.353 1.00 81.94 108 THR A N 1
ATOM 864 C CA . THR A 1 108 ? -18.817 6.731 2.713 1.00 81.94 108 THR A CA 1
ATOM 865 C C . THR A 1 108 ? -19.238 7.880 3.623 1.00 81.94 108 THR A C 1
ATOM 867 O O . THR A 1 108 ? -18.779 9.008 3.455 1.00 81.94 108 THR A O 1
ATOM 870 N N . ARG A 1 109 ? -20.154 7.620 4.562 1.00 81.75 109 ARG A N 1
ATOM 871 C CA . ARG A 1 109 ? -20.707 8.647 5.473 1.00 81.75 109 ARG A CA 1
ATOM 872 C C . ARG A 1 109 ? -20.127 8.585 6.888 1.00 81.75 109 ARG A C 1
ATOM 874 O O . ARG A 1 109 ? -20.433 9.447 7.707 1.00 81.75 109 ARG A O 1
ATOM 881 N N . ASP A 1 110 ? -19.300 7.581 7.155 1.00 85.12 110 ASP A N 1
ATOM 882 C CA . ASP A 1 110 ? -18.588 7.356 8.407 1.00 85.12 110 ASP A CA 1
ATOM 883 C C . ASP A 1 110 ? -17.342 6.482 8.155 1.00 85.12 110 ASP A C 1
ATOM 885 O O . ASP A 1 110 ? -17.084 6.041 7.029 1.00 85.12 110 ASP A O 1
ATOM 889 N N . VAL A 1 111 ? -16.546 6.280 9.209 1.00 88.88 111 VAL A N 1
ATOM 890 C CA . VAL A 1 111 ? -15.285 5.525 9.163 1.00 88.88 111 VAL A CA 1
ATOM 891 C C . VAL A 1 111 ? -15.525 4.048 8.846 1.00 88.88 111 VAL A C 1
ATOM 893 O O . VAL A 1 111 ? -14.739 3.462 8.107 1.00 88.88 111 VAL A O 1
ATOM 896 N N . ASP A 1 112 ? -16.612 3.456 9.341 1.00 89.25 112 ASP A N 1
ATOM 897 C CA . ASP A 1 112 ? -16.922 2.040 9.121 1.00 89.25 112 ASP A CA 1
ATOM 898 C C . ASP A 1 112 ? -17.242 1.781 7.643 1.00 89.25 112 ASP A C 1
ATOM 900 O O . ASP A 1 112 ? -16.650 0.904 7.015 1.00 89.25 112 ASP A O 1
ATOM 904 N N . ARG A 1 113 ? -18.080 2.629 7.034 1.00 89.44 113 ARG A N 1
ATOM 905 C CA . ARG A 1 113 ? -18.367 2.577 5.594 1.00 89.44 113 ARG A CA 1
ATOM 906 C C . ARG A 1 113 ? -17.135 2.851 4.745 1.00 89.44 113 ARG A C 1
ATOM 908 O O . ARG A 1 113 ? -17.003 2.269 3.670 1.00 89.44 113 ARG A O 1
ATOM 915 N N . LEU A 1 114 ? -16.236 3.725 5.201 1.00 91.31 114 LEU A N 1
ATOM 916 C CA . LEU A 1 114 ? -14.965 3.954 4.518 1.00 91.31 114 LEU A CA 1
ATOM 917 C C . LEU A 1 114 ? -14.083 2.702 4.537 1.00 91.31 114 LEU A C 1
ATOM 919 O O . LEU A 1 114 ? -13.564 2.317 3.493 1.00 91.31 114 LEU A O 1
ATOM 923 N N . ILE A 1 115 ? -13.962 2.040 5.688 1.00 91.75 115 ILE A N 1
ATOM 924 C CA . ILE A 1 115 ? -13.230 0.776 5.824 1.00 91.75 115 ILE A CA 1
ATOM 925 C C . ILE A 1 115 ? -13.823 -0.292 4.899 1.00 91.75 115 ILE A C 1
ATOM 927 O O . ILE A 1 115 ? -13.090 -0.883 4.109 1.00 91.75 115 ILE A O 1
ATOM 931 N N . GLU A 1 116 ? -15.144 -0.489 4.925 1.00 91.81 116 GLU A N 1
ATOM 932 C CA . GLU A 1 116 ? -15.839 -1.434 4.037 1.00 91.81 116 GLU A CA 1
ATOM 933 C C . GLU A 1 116 ? -15.553 -1.139 2.556 1.00 91.81 116 GLU A C 1
ATOM 935 O O . GLU A 1 116 ? -15.242 -2.044 1.776 1.00 91.81 116 GLU A O 1
ATOM 940 N N . ALA A 1 117 ? -15.618 0.137 2.164 1.00 91.50 117 ALA A N 1
ATOM 941 C CA . ALA A 1 117 ? -15.378 0.569 0.795 1.00 91.50 117 ALA A CA 1
ATOM 942 C C . ALA A 1 117 ? -13.948 0.265 0.325 1.00 91.50 117 ALA A C 1
ATOM 944 O O . ALA A 1 117 ? -13.783 -0.240 -0.793 1.00 91.50 117 ALA A O 1
ATOM 945 N N . VAL A 1 118 ? -12.949 0.548 1.170 1.00 91.56 118 VAL A N 1
ATOM 946 C CA . VAL A 1 118 ? -11.524 0.310 0.889 1.00 91.56 118 VAL A CA 1
ATOM 947 C C . VAL A 1 118 ? -11.207 -1.186 0.868 1.00 91.56 118 VAL A C 1
ATOM 949 O O . VAL A 1 118 ? -10.530 -1.623 -0.057 1.00 91.56 118 VAL A O 1
ATOM 952 N N . CYS A 1 119 ? -11.733 -1.983 1.805 1.00 92.50 119 CYS A N 1
ATOM 953 C CA . CYS A 1 119 ? -11.591 -3.445 1.788 1.00 92.50 119 CYS A CA 1
ATOM 954 C C . CYS A 1 119 ? -12.126 -4.040 0.486 1.00 92.50 119 CYS A C 1
ATOM 956 O O . CYS A 1 119 ? -11.409 -4.740 -0.221 1.00 92.50 119 CYS A O 1
ATOM 958 N N . ALA A 1 120 ? -13.357 -3.685 0.115 1.00 91.56 120 ALA A N 1
ATOM 959 C CA . ALA A 1 120 ? -13.954 -4.192 -1.111 1.00 91.56 120 ALA A CA 1
ATOM 960 C C . ALA A 1 120 ? -13.178 -3.737 -2.363 1.00 91.56 120 ALA A C 1
ATOM 962 O O . ALA A 1 120 ? -13.027 -4.513 -3.298 1.00 91.56 120 ALA A O 1
ATOM 963 N N . ALA A 1 121 ? -12.648 -2.508 -2.381 1.00 90.75 121 ALA A N 1
ATOM 964 C CA . ALA A 1 121 ? -11.792 -2.039 -3.474 1.00 90.75 121 ALA A CA 1
ATOM 965 C C . ALA A 1 121 ? -10.453 -2.801 -3.541 1.00 90.75 121 ALA A C 1
ATOM 967 O O . ALA A 1 121 ? -9.961 -3.104 -4.626 1.00 90.75 121 ALA A O 1
ATOM 968 N N . PHE A 1 122 ? -9.864 -3.131 -2.390 1.00 90.94 122 PHE A N 1
ATOM 969 C CA . PHE A 1 122 ? -8.637 -3.920 -2.300 1.00 90.94 122 PHE A CA 1
ATOM 970 C C . PHE A 1 122 ? -8.840 -5.358 -2.794 1.00 90.94 122 PHE A C 1
ATOM 972 O O . PHE A 1 122 ? -7.988 -5.900 -3.505 1.00 90.94 122 PHE A O 1
ATOM 979 N N . ASP A 1 123 ? -9.975 -5.967 -2.459 1.00 89.88 123 ASP A N 1
ATOM 980 C CA . ASP A 1 123 ? -10.330 -7.314 -2.906 1.00 89.88 123 ASP A CA 1
ATOM 981 C C . ASP A 1 123 ? -10.606 -7.354 -4.414 1.00 89.88 123 ASP A C 1
ATOM 983 O O . ASP A 1 123 ? -10.082 -8.231 -5.102 1.00 89.88 123 ASP A O 1
ATOM 987 N N . GLU A 1 124 ? -11.333 -6.360 -4.934 1.00 89.12 124 GLU A N 1
ATOM 988 C CA . GLU A 1 124 ? -11.664 -6.207 -6.358 1.00 89.12 124 GLU A CA 1
ATOM 989 C C . GLU A 1 124 ? -10.437 -5.911 -7.237 1.00 89.12 124 GLU A C 1
ATOM 991 O O . GLU A 1 124 ? -10.414 -6.252 -8.420 1.00 89.12 124 GLU A O 1
ATOM 996 N N . MET A 1 125 ? -9.390 -5.300 -6.676 1.00 87.19 125 MET A N 1
ATOM 997 C CA . MET A 1 125 ? -8.202 -4.938 -7.440 1.00 87.19 125 MET A CA 1
ATOM 998 C C . MET A 1 125 ? -7.474 -6.172 -8.003 1.00 87.19 125 MET A C 1
ATOM 1000 O O . MET A 1 125 ? -6.977 -7.027 -7.260 1.00 87.19 125 MET A O 1
ATOM 1004 N N . ASP A 1 126 ? -7.371 -6.213 -9.334 1.00 85.50 126 ASP A N 1
ATOM 1005 C CA . ASP A 1 126 ? -6.700 -7.266 -10.099 1.00 85.50 126 ASP A CA 1
ATOM 1006 C C . ASP A 1 126 ? -5.176 -7.234 -9.891 1.00 85.50 126 ASP A C 1
ATOM 1008 O O . ASP A 1 126 ? -4.527 -6.191 -9.989 1.00 85.50 126 ASP A O 1
ATOM 1012 N N . SER A 1 127 ? -4.578 -8.409 -9.708 1.00 83.44 127 SER A N 1
ATOM 1013 C CA . SER A 1 127 ? -3.130 -8.645 -9.741 1.00 83.44 127 SER A CA 1
ATOM 1014 C C . SER A 1 127 ? -2.392 -8.002 -10.931 1.00 83.44 127 SER A C 1
ATOM 1016 O O . SER A 1 127 ? -1.238 -7.571 -10.804 1.00 83.44 127 SER A O 1
ATOM 1018 N N . ALA A 1 128 ? -3.049 -7.873 -12.089 1.00 85.31 128 ALA A N 1
ATOM 1019 C CA . ALA A 1 128 ? -2.505 -7.207 -13.265 1.00 85.31 128 ALA A CA 1
ATOM 1020 C C . ALA A 1 128 ? -2.216 -5.722 -13.004 1.00 85.31 128 ALA A C 1
ATOM 1022 O O . ALA A 1 128 ? -1.247 -5.188 -13.550 1.00 85.31 128 ALA A O 1
ATOM 1023 N N . ILE A 1 129 ? -3.010 -5.059 -12.155 1.00 85.00 129 ILE A N 1
ATOM 1024 C CA . ILE A 1 129 ? -2.790 -3.670 -11.736 1.00 85.00 129 ILE A CA 1
ATOM 1025 C C . ILE A 1 129 ? -1.467 -3.568 -10.982 1.00 85.00 129 ILE A C 1
ATOM 1027 O O . ILE A 1 129 ? -0.627 -2.749 -11.352 1.00 85.00 129 ILE A O 1
ATOM 1031 N N . THR A 1 130 ? -1.213 -4.466 -10.028 1.00 83.50 130 THR A N 1
ATOM 1032 C CA . THR A 1 130 ? 0.057 -4.497 -9.289 1.00 83.50 130 THR A CA 1
ATOM 1033 C C . THR A 1 130 ? 1.250 -4.630 -10.242 1.00 83.50 130 THR A C 1
ATOM 1035 O O . THR A 1 130 ? 2.197 -3.844 -10.156 1.00 83.50 130 THR A O 1
ATOM 1038 N N . ASN A 1 131 ? 1.193 -5.541 -11.225 1.00 87.38 131 ASN A N 1
ATOM 1039 C CA . ASN A 1 131 ? 2.263 -5.665 -12.225 1.00 87.38 131 ASN A CA 1
ATOM 1040 C C . ASN A 1 131 ? 2.421 -4.375 -13.059 1.00 87.38 131 ASN A C 1
ATOM 1042 O O . ASN A 1 131 ? 3.539 -3.897 -13.265 1.00 87.38 131 ASN A O 1
ATOM 1046 N N . LYS A 1 132 ? 1.318 -3.740 -13.489 1.00 88.44 132 LYS A N 1
ATOM 1047 C CA . LYS A 1 132 ? 1.381 -2.448 -14.198 1.00 88.44 132 LYS A CA 1
ATOM 1048 C C . LYS A 1 132 ? 2.110 -1.385 -13.372 1.00 88.44 132 LYS A C 1
ATOM 1050 O O . LYS A 1 132 ? 2.942 -0.687 -13.959 1.00 88.44 132 LYS A O 1
ATOM 1055 N N . CYS A 1 133 ? 1.836 -1.264 -12.072 1.00 86.56 133 CYS A N 1
ATOM 1056 C CA . CYS A 1 133 ? 2.471 -0.280 -11.186 1.00 86.56 133 CYS A CA 1
ATOM 1057 C C . CYS A 1 133 ? 3.991 -0.487 -11.115 1.00 86.56 133 CYS A C 1
ATOM 1059 O O . CYS A 1 133 ? 4.748 0.453 -11.361 1.00 86.56 133 CYS A O 1
ATOM 1061 N N . PHE A 1 134 ? 4.452 -1.726 -10.908 1.00 85.25 134 PHE A N 1
ATOM 1062 C CA . PHE A 1 134 ? 5.888 -2.043 -10.886 1.00 85.25 134 PHE A CA 1
ATOM 1063 C C . PHE A 1 134 ? 6.585 -1.771 -12.225 1.00 85.25 134 PHE A C 1
ATOM 1065 O O . PHE A 1 134 ? 7.715 -1.275 -12.253 1.00 85.25 134 PHE A O 1
ATOM 1072 N N . LEU A 1 135 ? 5.918 -2.032 -13.354 1.00 89.38 135 LEU A N 1
ATOM 1073 C CA . LEU A 1 135 ? 6.451 -1.673 -14.671 1.00 89.38 135 LEU A CA 1
ATOM 1074 C C . LEU A 1 135 ? 6.534 -0.151 -14.869 1.00 89.38 135 LEU A C 1
ATOM 1076 O O . LEU A 1 135 ? 7.453 0.310 -15.543 1.00 89.38 135 LEU A O 1
ATOM 1080 N N . THR A 1 136 ? 5.603 0.636 -14.304 1.00 88.06 136 THR A N 1
ATOM 1081 C CA . THR A 1 136 ? 5.720 2.111 -14.296 1.00 88.06 136 THR A CA 1
ATOM 1082 C C . THR A 1 136 ? 6.936 2.525 -13.4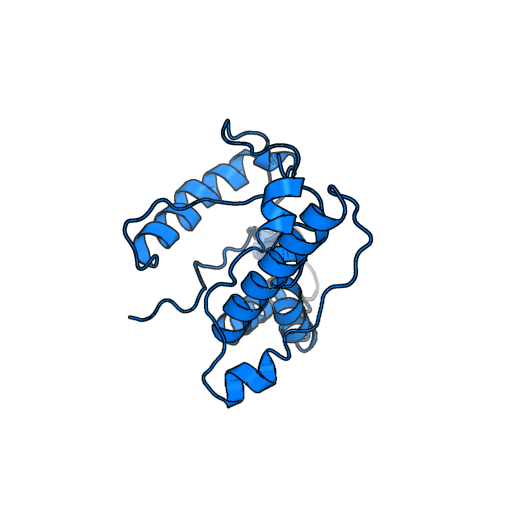84 1.00 88.06 136 THR A C 1
ATOM 1084 O O . THR A 1 136 ? 7.767 3.261 -14.001 1.00 88.06 136 THR A O 1
ATOM 1087 N N . LEU A 1 137 ? 7.081 2.007 -12.259 1.00 86.00 137 LEU A N 1
ATOM 1088 C CA . LEU A 1 137 ? 8.197 2.348 -11.379 1.00 86.00 137 LEU A CA 1
ATOM 1089 C C . LEU A 1 137 ? 9.549 2.098 -12.054 1.00 86.00 137 LEU A C 1
ATOM 1091 O O . LEU A 1 137 ? 10.417 2.960 -12.025 1.00 86.00 137 LEU A O 1
ATOM 1095 N N . LYS A 1 138 ? 9.722 0.950 -12.719 1.00 86.44 138 LYS A N 1
ATOM 1096 C CA . LYS A 1 138 ? 10.960 0.650 -13.457 1.00 86.44 138 LYS A CA 1
ATOM 1097 C C . LYS A 1 138 ? 11.250 1.668 -14.564 1.00 86.44 138 LYS A C 1
ATOM 1099 O O . LYS A 1 138 ? 12.403 2.040 -14.748 1.00 86.44 138 LYS A O 1
ATOM 1104 N N . ARG A 1 139 ? 10.222 2.134 -15.284 1.00 87.31 139 ARG A N 1
ATOM 1105 C CA . ARG A 1 139 ? 10.379 3.172 -16.317 1.00 87.31 139 ARG A CA 1
ATOM 1106 C C . ARG A 1 139 ? 10.733 4.526 -15.719 1.00 87.31 139 ARG A C 1
ATOM 1108 O O . ARG A 1 139 ? 11.608 5.190 -16.251 1.00 87.31 139 ARG A O 1
ATOM 1115 N N . VAL A 1 140 ? 10.089 4.892 -14.616 1.00 85.50 140 VAL A N 1
ATOM 1116 C CA . VAL A 1 140 ? 10.361 6.119 -13.857 1.00 85.50 140 VAL A CA 1
ATOM 1117 C C . VAL A 1 140 ? 11.796 6.126 -13.330 1.00 85.50 140 VAL A C 1
ATOM 1119 O O . VAL A 1 140 ? 12.521 7.088 -13.556 1.00 85.50 140 VAL A O 1
ATOM 1122 N N . LEU A 1 141 ? 12.241 5.025 -12.715 1.00 84.44 141 LEU A N 1
ATOM 1123 C CA . LEU A 1 141 ? 13.620 4.857 -12.251 1.00 84.44 141 LEU A CA 1
ATOM 1124 C C . LEU A 1 141 ? 14.613 5.017 -13.405 1.00 84.44 141 LEU A C 1
ATOM 1126 O O . LEU A 1 141 ? 15.504 5.857 -13.326 1.00 84.44 141 LEU A O 1
ATOM 1130 N N . GLN A 1 142 ? 14.422 4.278 -14.500 1.00 87.00 142 GLN A N 1
ATOM 1131 C CA . GLN A 1 142 ? 15.309 4.350 -15.660 1.00 87.00 142 GLN A CA 1
ATOM 1132 C C . GLN A 1 142 ? 15.339 5.754 -16.286 1.00 87.00 142 GLN A C 1
ATOM 1134 O O . GLN A 1 142 ? 16.418 6.258 -16.581 1.00 87.00 142 GLN A O 1
ATOM 1139 N N . ALA A 1 143 ? 14.184 6.402 -16.455 1.00 86.19 143 ALA A N 1
ATOM 1140 C CA . ALA A 1 143 ? 14.109 7.765 -16.976 1.00 86.19 143 ALA A CA 1
ATOM 1141 C C . ALA A 1 143 ? 14.842 8.752 -16.059 1.00 86.19 143 ALA A C 1
ATOM 1143 O O . ALA A 1 143 ? 15.651 9.543 -16.535 1.00 86.19 143 ALA A O 1
ATOM 1144 N N . SER A 1 144 ? 14.647 8.638 -14.740 1.00 84.19 144 SER A N 1
ATOM 1145 C CA . SER A 1 144 ? 15.353 9.475 -13.768 1.00 84.19 144 SER A CA 1
ATOM 1146 C C . SER A 1 144 ? 16.873 9.282 -13.821 1.00 84.19 144 SER A C 1
ATOM 1148 O O . SER A 1 144 ? 17.600 10.262 -13.710 1.00 84.19 144 SER A O 1
ATOM 1150 N N . MET A 1 145 ? 17.370 8.059 -14.051 1.00 85.06 145 MET A N 1
ATOM 1151 C CA . MET A 1 145 ? 18.808 7.789 -14.205 1.00 85.06 145 MET A CA 1
ATOM 1152 C C . MET A 1 145 ? 19.375 8.492 -15.444 1.00 85.06 145 MET A C 1
ATOM 1154 O O . MET A 1 145 ? 20.421 9.131 -15.359 1.00 85.06 145 MET A O 1
ATOM 1158 N N . LEU A 1 146 ? 18.658 8.444 -16.572 1.00 85.88 146 LEU A N 1
ATOM 1159 C CA . LEU A 1 146 ? 19.077 9.090 -17.822 1.00 85.88 146 LEU A CA 1
ATOM 1160 C C . LEU A 1 146 ? 19.182 10.616 -17.689 1.00 85.88 146 LEU A C 1
ATOM 1162 O O . LEU A 1 146 ? 20.086 11.220 -18.259 1.00 85.88 146 LEU A O 1
ATOM 1166 N N . VAL A 1 147 ? 18.317 11.237 -16.881 1.00 85.44 147 VAL 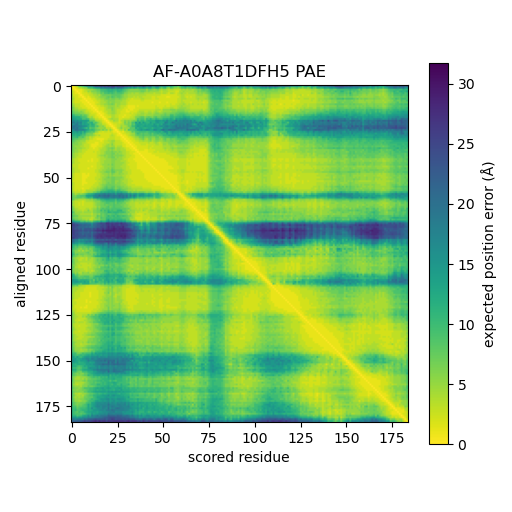A N 1
ATOM 1167 C CA . VAL A 1 147 ? 18.365 12.684 -16.599 1.00 85.44 147 VAL A CA 1
ATOM 1168 C C . VAL A 1 147 ? 19.101 13.032 -15.299 1.00 85.44 147 VAL A C 1
ATOM 1170 O O . VAL A 1 147 ? 18.858 14.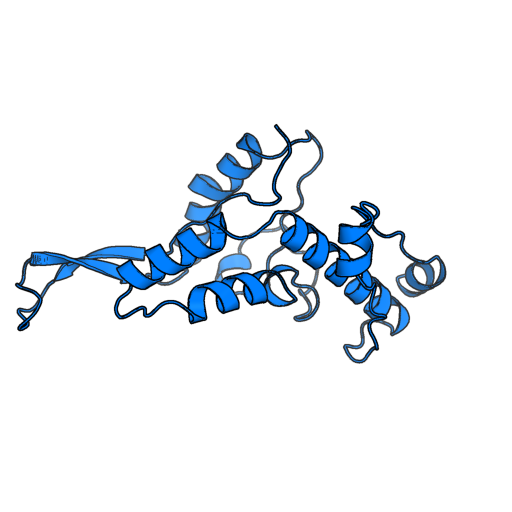085 -14.711 1.00 85.44 147 VAL A O 1
ATOM 1173 N N . ARG A 1 148 ? 19.994 12.156 -14.811 1.00 82.06 148 ARG A N 1
ATOM 1174 C CA . ARG A 1 148 ? 20.833 12.382 -13.612 1.00 82.06 148 ARG A CA 1
ATOM 1175 C C . ARG A 1 148 ? 20.038 12.767 -12.354 1.00 82.06 148 ARG A C 1
ATOM 1177 O O . ARG A 1 148 ? 20.454 13.586 -11.538 1.00 82.06 148 ARG A O 1
ATOM 1184 N N . GLY A 1 149 ? 18.868 12.163 -12.185 1.00 74.38 149 GLY A N 1
ATOM 1185 C CA . GLY A 1 149 ? 18.024 12.295 -11.003 1.00 74.38 149 GLY A CA 1
ATOM 1186 C C . GLY A 1 149 ? 17.133 13.538 -10.971 1.00 74.38 149 GLY A C 1
ATOM 1187 O O . GLY A 1 149 ? 16.579 13.822 -9.904 1.00 74.38 149 GLY A O 1
ATOM 1188 N N . ILE A 1 150 ? 16.991 14.259 -12.086 1.00 78.06 150 ILE A N 1
ATOM 1189 C CA . ILE A 1 150 ? 16.009 15.340 -12.261 1.00 78.06 150 ILE A CA 1
ATOM 1190 C C . ILE A 1 150 ? 14.594 14.735 -12.370 1.00 78.06 150 ILE A C 1
ATOM 1192 O O . ILE A 1 150 ? 14.426 13.614 -12.838 1.00 78.06 150 ILE A O 1
ATOM 1196 N N . ASN A 1 151 ? 13.565 15.469 -11.933 1.00 75.25 151 ASN A N 1
ATOM 1197 C CA . ASN A 1 151 ? 12.163 15.014 -11.940 1.00 75.25 151 ASN A CA 1
ATOM 1198 C C . ASN A 1 151 ? 11.385 15.373 -13.223 1.00 75.25 151 ASN A C 1
ATOM 1200 O O . ASN A 1 151 ? 10.171 15.211 -13.265 1.00 75.25 151 ASN A O 1
ATOM 1204 N N . SER A 1 152 ? 12.070 15.886 -14.243 1.00 78.50 152 SER A N 1
ATOM 1205 C CA . SER A 1 152 ? 11.486 16.280 -15.524 1.00 78.50 152 SER A CA 1
ATOM 1206 C C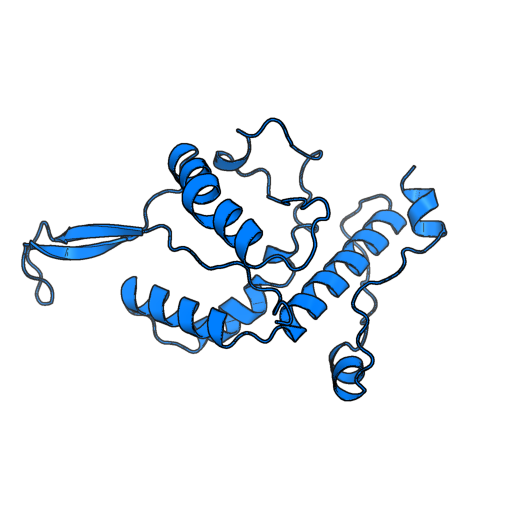 . SER A 1 152 ? 11.975 15.315 -16.593 1.00 78.50 152 SER A C 1
ATOM 1208 O O . SER A 1 152 ? 13.157 15.323 -16.939 1.00 78.50 152 SER A O 1
ATOM 1210 N N . TYR A 1 153 ? 11.089 14.430 -17.039 1.00 78.88 153 TYR A N 1
ATOM 1211 C CA . TYR A 1 153 ? 11.367 13.431 -18.064 1.00 78.88 153 TYR A CA 1
ATOM 1212 C C . TYR A 1 153 ? 10.064 12.867 -18.628 1.00 78.88 153 TYR A C 1
ATOM 1214 O O . TYR A 1 153 ? 9.066 12.735 -17.917 1.00 78.88 153 TYR A O 1
ATOM 1222 N N . ASP A 1 154 ? 10.113 12.452 -19.891 1.00 78.88 154 ASP A N 1
ATOM 1223 C CA . ASP A 1 154 ? 9.009 11.753 -20.534 1.00 78.88 154 ASP A CA 1
ATOM 1224 C C . ASP A 1 154 ? 9.080 10.252 -20.260 1.00 78.88 154 ASP A C 1
ATOM 1226 O O . ASP A 1 154 ? 10.116 9.598 -20.408 1.00 78.88 154 ASP A O 1
ATOM 1230 N N . ILE A 1 155 ? 7.941 9.675 -19.885 1.00 80.69 155 ILE A N 1
ATOM 1231 C CA . ILE A 1 155 ? 7.817 8.235 -19.676 1.00 80.69 155 ILE A CA 1
ATOM 1232 C C . ILE A 1 155 ? 7.154 7.630 -20.907 1.00 80.69 155 ILE A C 1
ATOM 1234 O O . ILE A 1 155 ? 5.950 7.771 -21.117 1.00 80.69 155 ILE A O 1
ATOM 1238 N N . ALA A 1 156 ? 7.924 6.879 -21.693 1.00 78.44 156 ALA A N 1
ATOM 1239 C CA . ALA A 1 156 ? 7.381 6.155 -22.836 1.00 78.44 156 ALA A CA 1
ATOM 1240 C C . ALA A 1 156 ? 6.256 5.187 -22.406 1.00 78.44 156 ALA A C 1
ATOM 1242 O O . ALA A 1 156 ? 6.451 4.284 -21.580 1.00 78.44 156 ALA A O 1
ATOM 1243 N N . HIS A 1 157 ? 5.068 5.351 -22.994 1.00 81.56 157 HIS A N 1
ATOM 1244 C CA . HIS A 1 157 ? 3.908 4.515 -22.696 1.00 81.56 157 HIS A CA 1
ATOM 1245 C C . HIS A 1 157 ? 4.098 3.081 -23.211 1.00 81.56 157 HIS A C 1
ATOM 1247 O O . HIS A 1 157 ? 4.119 2.823 -24.412 1.00 81.56 157 HIS A O 1
ATOM 1253 N N . LEU A 1 158 ? 4.128 2.107 -22.297 1.00 84.25 158 LEU A N 1
ATOM 1254 C CA . LEU A 1 158 ? 4.319 0.685 -22.624 1.00 84.25 158 LEU A CA 1
ATOM 1255 C C . LEU A 1 158 ? 3.071 -0.002 -23.227 1.00 84.25 158 LEU A C 1
ATOM 1257 O O . LEU A 1 158 ? 3.081 -1.210 -23.429 1.00 84.25 158 LEU A O 1
ATOM 1261 N N . LYS A 1 159 ? 1.970 0.730 -23.469 1.00 89.38 159 LYS A N 1
ATOM 1262 C CA . LYS A 1 159 ? 0.681 0.181 -23.953 1.00 89.38 159 LYS A CA 1
ATOM 1263 C C . LYS A 1 159 ? 0.260 -1.094 -23.196 1.00 89.38 159 LYS A C 1
ATOM 1265 O O . LYS A 1 159 ? -0.108 -2.106 -23.789 1.00 89.38 159 LYS A O 1
ATOM 1270 N N . LYS A 1 160 ? 0.346 -1.048 -21.860 1.00 89.44 160 LYS A N 1
ATOM 1271 C CA . LYS A 1 160 ? 0.252 -2.224 -20.972 1.00 89.44 160 LYS A CA 1
ATOM 1272 C C . LYS A 1 160 ? -1.035 -3.023 -21.164 1.00 89.44 160 LYS A C 1
ATOM 1274 O O . LYS A 1 160 ? -0.989 -4.245 -21.130 1.00 89.44 160 LYS A O 1
ATOM 1279 N N . ASP A 1 161 ? -2.155 -2.356 -21.429 1.00 88.88 161 ASP A N 1
ATOM 1280 C CA . ASP A 1 161 ? -3.438 -3.031 -21.658 1.00 88.88 161 ASP A CA 1
ATOM 1281 C C . ASP A 1 161 ? -3.440 -3.866 -22.941 1.00 88.88 161 ASP A C 1
ATOM 1283 O O . ASP A 1 161 ? -3.985 -4.967 -22.960 1.00 88.88 161 ASP A O 1
ATOM 1287 N N . ALA A 1 162 ? -2.780 -3.390 -24.001 1.00 90.12 162 ALA A N 1
ATOM 1288 C CA . ALA A 1 162 ? -2.613 -4.170 -25.223 1.00 90.12 162 ALA A CA 1
ATOM 1289 C C . ALA A 1 162 ? -1.736 -5.408 -24.974 1.00 90.12 162 ALA A C 1
ATOM 1291 O O . ALA A 1 162 ? -2.053 -6.493 -25.457 1.00 90.12 162 ALA A O 1
ATOM 1292 N N . LEU A 1 163 ? -0.677 -5.269 -24.167 1.00 90.62 163 LEU A N 1
ATOM 1293 C CA . LEU A 1 163 ? 0.179 -6.394 -23.782 1.00 90.62 163 LEU A CA 1
ATOM 1294 C C . LEU A 1 163 ? -0.554 -7.422 -22.910 1.00 90.62 163 LEU A C 1
ATOM 1296 O O . LEU A 1 163 ? -0.321 -8.616 -23.076 1.00 90.62 163 LEU A O 1
ATOM 1300 N N . ILE A 1 164 ? -1.452 -6.985 -22.022 1.00 89.75 164 ILE A N 1
ATOM 1301 C CA . ILE A 1 164 ? -2.299 -7.890 -21.228 1.00 89.75 164 ILE A CA 1
ATOM 1302 C C . ILE A 1 164 ? -3.244 -8.670 -22.131 1.00 89.75 164 ILE A C 1
ATOM 1304 O O . ILE A 1 164 ? -3.278 -9.892 -22.035 1.00 89.75 164 ILE A O 1
ATOM 1308 N N . ARG A 1 165 ? -3.954 -7.992 -23.046 1.00 91.56 165 ARG A N 1
ATOM 1309 C CA . ARG A 1 165 ? -4.854 -8.661 -24.002 1.00 91.56 165 ARG A CA 1
ATOM 1310 C C . ARG A 1 165 ? -4.130 -9.701 -24.858 1.00 91.56 165 ARG A C 1
ATOM 1312 O O . ARG A 1 165 ? -4.716 -10.713 -25.210 1.00 91.56 165 ARG A O 1
ATOM 1319 N N . ALA A 1 166 ? -2.855 -9.465 -25.161 1.00 91.88 166 ALA A N 1
ATOM 1320 C CA . ALA A 1 166 ? -2.015 -10.399 -25.902 1.00 91.88 166 ALA A CA 1
ATOM 1321 C C . ALA A 1 166 ? -1.348 -11.487 -25.032 1.00 91.88 166 ALA A C 1
ATOM 1323 O O . ALA A 1 166 ? -0.603 -12.298 -25.575 1.00 91.88 166 ALA A O 1
ATOM 1324 N N . GLY A 1 167 ? -1.531 -11.481 -23.705 1.00 89.25 167 GLY A N 1
ATOM 1325 C CA . GLY A 1 167 ? -0.852 -12.403 -22.781 1.00 89.25 167 GLY A CA 1
ATOM 1326 C C . GLY A 1 167 ? 0.668 -12.203 -22.688 1.00 89.25 167 GLY A C 1
ATOM 1327 O O . GLY A 1 167 ? 1.390 -13.104 -22.275 1.00 89.25 167 GLY A O 1
ATOM 1328 N N . LYS A 1 168 ? 1.174 -11.031 -23.094 1.00 91.25 168 LYS A N 1
ATOM 1329 C CA . LYS A 1 168 ? 2.608 -10.725 -23.271 1.00 91.25 168 LYS A CA 1
ATOM 1330 C C . LYS A 1 168 ? 3.125 -9.643 -22.322 1.00 91.25 168 LYS A C 1
ATOM 1332 O O . LYS A 1 168 ? 4.209 -9.104 -22.541 1.00 91.25 168 LYS A O 1
ATOM 1337 N N . LEU A 1 169 ? 2.364 -9.272 -21.288 1.00 88.88 169 LEU A N 1
ATOM 1338 C CA . LEU A 1 169 ? 2.829 -8.275 -20.325 1.00 88.88 169 LEU A CA 1
ATOM 1339 C C . LEU A 1 169 ? 4.040 -8.830 -19.549 1.00 88.88 169 LEU A C 1
ATOM 1341 O O . LEU A 1 169 ? 3.903 -9.846 -18.862 1.00 88.88 169 LEU A O 1
ATOM 1345 N N . PRO A 1 170 ? 5.220 -8.185 -19.616 1.00 88.50 170 PRO A N 1
ATOM 1346 C CA . PRO A 1 170 ? 6.388 -8.661 -18.891 1.00 88.50 170 PRO A CA 1
ATOM 1347 C C . PRO A 1 170 ? 6.177 -8.529 -17.379 1.00 88.50 170 PRO A C 1
ATOM 1349 O O . PRO A 1 170 ? 5.452 -7.656 -16.907 1.00 88.50 170 PRO A O 1
ATOM 1352 N N . ARG A 1 171 ? 6.852 -9.375 -16.597 1.00 82.81 171 ARG A N 1
ATOM 1353 C CA . ARG A 1 171 ? 6.915 -9.243 -15.126 1.00 82.81 171 ARG A CA 1
ATOM 1354 C C . ARG A 1 171 ? 8.012 -8.280 -14.667 1.00 82.81 171 ARG A C 1
ATOM 1356 O O . ARG A 1 171 ? 7.997 -7.785 -13.548 1.00 82.81 171 ARG A O 1
ATOM 1363 N N . CYS A 1 172 ? 9.005 -8.043 -15.520 1.00 84.06 172 CYS A N 1
ATOM 1364 C CA . CYS A 1 172 ? 10.176 -7.231 -15.226 1.00 84.06 172 CYS A CA 1
ATOM 1365 C C . CYS A 1 172 ? 10.692 -6.604 -16.525 1.00 84.06 172 CYS A C 1
ATOM 1367 O O . CYS A 1 172 ? 10.649 -7.241 -17.574 1.00 84.06 172 CYS A O 1
ATOM 1369 N N . LEU A 1 173 ? 11.180 -5.367 -16.446 1.00 86.25 173 LEU A N 1
ATOM 1370 C CA . LEU A 1 173 ? 11.892 -4.699 -17.535 1.00 86.25 173 LEU A CA 1
ATOM 1371 C C . LEU A 1 173 ? 13.393 -4.741 -17.255 1.00 86.25 173 LEU A C 1
ATOM 1373 O O . LEU A 1 173 ? 13.805 -4.566 -16.104 1.00 86.25 173 LEU A O 1
ATOM 1377 N N . SER A 1 174 ? 14.181 -4.939 -18.309 1.00 85.75 174 SER A N 1
ATOM 1378 C CA . SER A 1 174 ? 15.627 -4.732 -18.296 1.00 85.75 174 SER A CA 1
ATOM 1379 C C . SER A 1 174 ? 15.949 -3.237 -18.250 1.00 85.75 174 SER A C 1
ATOM 1381 O O . SER A 1 174 ? 15.277 -2.440 -18.906 1.00 85.75 174 SER A O 1
ATOM 1383 N N . CYS A 1 175 ? 16.990 -2.865 -17.507 1.00 83.50 175 CYS A N 1
ATOM 1384 C CA . CYS A 1 175 ? 17.540 -1.512 -17.540 1.00 83.50 175 CYS A CA 1
ATOM 1385 C C . CYS A 1 175 ? 18.481 -1.366 -18.748 1.00 83.50 175 CYS A C 1
ATOM 1387 O O . CYS A 1 175 ? 19.219 -2.300 -19.063 1.00 83.50 175 CYS A O 1
ATOM 1389 N N . SER A 1 176 ? 18.456 -0.223 -19.436 1.00 85.00 176 SER A N 1
ATOM 1390 C CA . SER A 1 176 ? 19.397 0.060 -20.530 1.00 85.00 176 SER A CA 1
ATOM 1391 C C . SER A 1 176 ? 20.820 0.244 -20.003 1.00 85.00 176 SER A C 1
ATOM 1393 O O . SER A 1 176 ? 20.999 0.857 -18.951 1.00 85.00 176 SER A O 1
ATOM 1395 N N . ALA A 1 177 ? 21.823 -0.195 -20.769 1.00 84.94 177 ALA A N 1
ATOM 1396 C CA . ALA A 1 177 ? 23.236 -0.013 -20.425 1.00 84.94 177 ALA A CA 1
ATOM 1397 C C . ALA A 1 177 ? 23.600 1.465 -20.183 1.00 84.94 177 ALA A C 1
ATOM 1399 O O . ALA A 1 177 ? 24.281 1.767 -19.210 1.00 84.94 177 ALA A O 1
ATOM 1400 N N . GLU A 1 178 ? 23.066 2.376 -21.002 1.00 85.88 178 GLU A N 1
ATOM 1401 C CA . GLU A 1 178 ? 23.235 3.829 -20.856 1.00 85.88 178 GLU A CA 1
ATOM 1402 C C . GLU A 1 178 ? 22.762 4.333 -19.484 1.00 85.88 178 GLU A C 1
ATOM 1404 O O . GLU A 1 178 ? 23.522 4.948 -18.743 1.00 85.88 178 GLU A O 1
ATOM 1409 N N . ALA A 1 179 ? 21.527 3.999 -19.093 1.00 81.06 179 ALA A N 1
ATOM 1410 C CA . ALA A 1 179 ? 21.003 4.356 -17.774 1.00 81.06 179 ALA A CA 1
ATOM 1411 C C . ALA A 1 179 ? 21.874 3.812 -16.628 1.00 81.06 179 ALA A C 1
ATOM 1413 O O . ALA A 1 179 ? 22.066 4.510 -15.638 1.00 81.06 179 ALA A O 1
ATOM 1414 N N . MET A 1 180 ? 22.424 2.598 -16.760 1.00 81.00 180 MET A N 1
ATOM 1415 C CA . MET A 1 180 ? 23.328 2.042 -15.745 1.00 81.00 180 MET A CA 1
ATOM 1416 C C . MET A 1 180 ? 24.656 2.804 -15.667 1.00 81.00 180 MET A C 1
ATOM 1418 O O . MET A 1 180 ? 25.124 3.078 -14.565 1.00 81.00 180 MET A O 1
ATOM 1422 N N . GLN A 1 181 ? 25.232 3.199 -16.804 1.00 80.25 181 GLN A N 1
ATOM 1423 C CA . GLN A 1 181 ? 26.457 4.008 -16.842 1.00 80.25 181 GLN A CA 1
ATOM 1424 C C . GLN A 1 181 ? 26.266 5.388 -16.206 1.00 80.25 181 GLN A C 1
ATOM 1426 O O . GLN A 1 181 ? 27.158 5.870 -15.524 1.00 80.25 181 GLN A O 1
ATOM 1431 N N . MET A 1 182 ? 25.091 5.995 -16.377 1.00 75.81 182 MET A N 1
ATOM 1432 C CA . MET A 1 182 ? 24.762 7.313 -15.818 1.00 75.81 182 MET A CA 1
ATOM 1433 C C . MET A 1 182 ? 24.456 7.293 -14.310 1.00 75.81 182 MET A C 1
ATOM 1435 O O . MET A 1 182 ? 24.212 8.348 -13.725 1.00 75.81 182 MET A O 1
ATOM 1439 N N . SER A 1 183 ? 24.425 6.106 -13.692 1.00 61.75 183 SER A N 1
ATOM 1440 C CA . SER A 1 183 ? 24.143 5.920 -12.261 1.00 61.75 183 SER A CA 1
ATOM 1441 C C . SER A 1 183 ? 25.375 5.698 -11.379 1.00 61.75 183 SER A C 1
ATOM 1443 O O . SER A 1 183 ? 25.217 5.604 -10.162 1.00 61.75 183 SER A O 1
ATOM 1445 N N . LEU A 1 184 ? 26.561 5.610 -11.991 1.00 52.28 184 LEU A N 1
ATOM 1446 C CA . LEU A 1 184 ? 27.872 5.563 -11.333 1.00 52.28 184 LEU A CA 1
ATOM 1447 C C . LEU A 1 184 ? 28.464 6.974 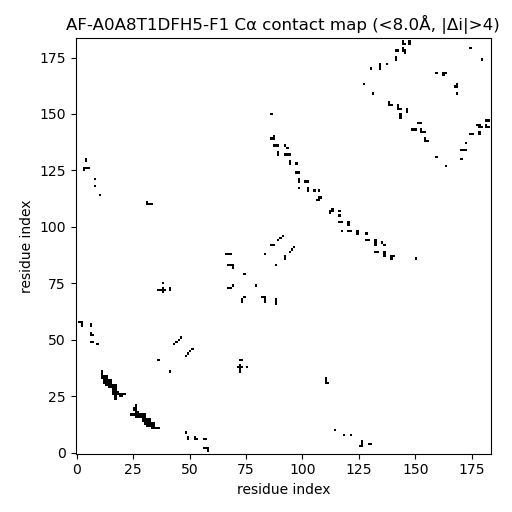-11.235 1.00 52.28 184 LEU A C 1
ATOM 1449 O O . LEU A 1 184 ? 29.121 7.242 -10.207 1.00 52.28 184 LEU A O 1
#

Organism: NCBI:txid29920

InterPro domains:
  IPR036397 Ribonuclease H superfamily [G3DSA:3.30.420.10] (1-152)

Mean predicted aligned error: 7.97 Å

Nearest PDB structures (foldseek):
  5cr4-assembly1_A  TM=7.722E-01  e=8.680E-02  synthetic construct

Sequence (184 aa):
MTFDGKVGLWHVVETRLAICNSKKRPKGTPVTIPIEMTKYVYKRMLTQHVIPAIKRVWPDKKLVLIQQDNAPPHRASDHQPAAAKPGLQVLDLGWFNPLQSLQYNKQTRDVDRLIEAVCAAFDEMDSAITNKCFLTLKRVLQASMLVRGINSYDIAHLKKDALIRAGKLPRCLSCSAEAMQMSL

Solvent-accessible surface area (backbone atoms only — not comparable to full-atom values): 11520 Å² total; per-residue (Å²): 135,81,73,56,78,75,71,82,87,82,82,64,58,46,80,44,60,33,86,56,71,49,100,89,39,54,53,65,40,82,36,71,40,82,53,80,81,38,47,64,55,47,54,47,46,42,67,73,43,51,53,54,33,42,73,71,60,55,90,65,94,67,92,82,83,86,86,75,66,77,50,82,49,54,67,78,53,100,77,72,72,80,80,65,54,88,86,72,41,50,51,78,74,43,51,47,55,61,41,48,57,55,29,68,79,49,92,55,91,49,61,64,49,40,50,54,37,46,52,53,24,59,69,68,54,54,40,66,54,50,52,51,26,54,55,48,44,54,47,50,52,45,45,23,27,66,53,70,67,45,94,76,76,82,75,83,80,80,56,58,69,62,27,50,78,67,74,61,57,72,95,72,81,84,80,55,70,67,32,58,62,54,68,113

Secondary structure (DSSP, 8-state):
----S-------EEEEE-SS-BTTB-TT-EEEEE----HHHHHHHIIIIIHHHHHHH--SSSPPP------GGGTTSS-PPS---GGG-HIIIIIHHHHHHHHHTS---SHHHHHHHHHHHHHHS-HHHHHHHHHHHHHHHHHHHHTTT-S--------HHHHHHTT---S-PPPPHHHHHTT-